Protein AF-A0A840Q1W4-F1 (afdb_monomer)

Nearest PDB structures (foldseek):
  3qqy-assembly1_A  TM=1.986E-01  e=2.307E-01  Ophiostoma novo-ulmi subsp. americana
  6bdb-assembly1_A  TM=1.932E-01  e=2.883E-01  Ophiostoma novo-ulmi subsp. americana
  6uwg-assembly1_A  TM=2.005E-01  e=3.808E-01  synthetic construct
  6bd0-assembly1_A  TM=1.918E-01  e=2.727E-01  Ophiostoma novo-ulmi subsp. americana
  6uwj-assembly1_A  TM=2.105E-01  e=9.278E-01  synthetic construct

Mean predicted aligned error: 6.65 Å

Organism: NCBI:txid664693

pLDDT: mean 89.2, std 12.54, range [28.41, 98.06]

Radius of gyration: 24.31 Å; Cα contacts (8 Å, |Δi|>4): 549; chains: 1; bounding box: 61×67×62 Å

Structure (mmCIF, N/CA/C/O backbone):
data_AF-A0A840Q1W4-F1
#
_entry.id   AF-A0A840Q1W4-F1
#
loop_
_atom_site.group_PDB
_atom_site.id
_atom_site.type_symbol
_atom_site.label_atom_id
_atom_site.label_alt_id
_atom_site.label_comp_id
_atom_site.label_asym_id
_atom_site.label_entity_id
_atom_site.label_seq_id
_atom_site.pdbx_PDB_ins_code
_atom_site.Cartn_x
_atom_site.Cartn_y
_atom_site.Cartn_z
_atom_site.occupancy
_atom_site.B_iso_or_equiv
_atom_site.auth_seq_id
_atom_site.auth_comp_id
_atom_site.auth_asym_id
_atom_site.auth_atom_id
_atom_site.pdbx_PDB_model_num
ATOM 1 N N . MET A 1 1 ? -28.639 45.174 14.773 1.00 37.91 1 MET A N 1
ATOM 2 C CA . MET A 1 1 ? -27.799 44.026 14.397 1.00 37.91 1 MET A CA 1
ATOM 3 C C . MET A 1 1 ? -28.076 42.969 15.437 1.00 37.91 1 MET A C 1
ATOM 5 O O . MET A 1 1 ? -27.711 43.166 16.585 1.00 37.91 1 MET A O 1
ATOM 9 N N . VAL A 1 2 ? -28.877 41.972 15.077 1.00 33.75 2 VAL A N 1
ATOM 10 C CA . VAL A 1 2 ? -29.094 40.800 15.923 1.00 33.75 2 VAL A CA 1
ATOM 11 C C . VAL A 1 2 ? -27.940 39.873 15.574 1.00 33.75 2 VAL A C 1
ATOM 13 O O . VAL A 1 2 ? -27.848 39.439 14.430 1.00 33.75 2 VAL A O 1
ATOM 16 N N . GLN A 1 3 ? -27.005 39.695 16.505 1.00 38.75 3 GLN A N 1
ATOM 17 C CA . GLN A 1 3 ? -26.082 38.570 16.451 1.00 38.75 3 GLN A CA 1
ATOM 18 C C . GLN A 1 3 ? -26.927 37.340 16.759 1.00 38.75 3 GLN A C 1
ATOM 20 O O . GLN A 1 3 ? -27.382 37.161 17.886 1.00 38.75 3 GLN A O 1
ATOM 25 N N . THR A 1 4 ? -27.223 36.564 15.726 1.00 33.91 4 THR A N 1
ATOM 26 C CA . THR A 1 4 ? -27.721 35.205 15.887 1.00 33.91 4 THR A CA 1
ATOM 27 C C . THR A 1 4 ? -26.503 34.389 16.302 1.00 33.91 4 THR A C 1
ATOM 29 O O . THR A 1 4 ? -25.703 34.009 15.456 1.00 33.91 4 THR A O 1
ATOM 32 N N . THR A 1 5 ? -26.282 34.224 17.605 1.00 40.78 5 THR A N 1
ATOM 33 C CA . THR A 1 5 ? -25.449 33.128 18.107 1.00 40.78 5 THR A CA 1
ATOM 34 C C . THR A 1 5 ? -26.138 31.852 17.648 1.00 40.78 5 THR A C 1
ATOM 36 O O . THR A 1 5 ? -27.269 31.597 18.074 1.00 40.78 5 THR A O 1
ATOM 39 N N . ALA A 1 6 ? -25.530 31.130 16.705 1.00 44.72 6 ALA A N 1
ATOM 40 C CA . ALA A 1 6 ? -25.924 29.757 16.440 1.00 44.72 6 ALA A CA 1
ATOM 41 C C . ALA A 1 6 ? -25.849 29.030 17.786 1.00 44.72 6 ALA A C 1
ATOM 43 O O . ALA A 1 6 ? -24.861 29.159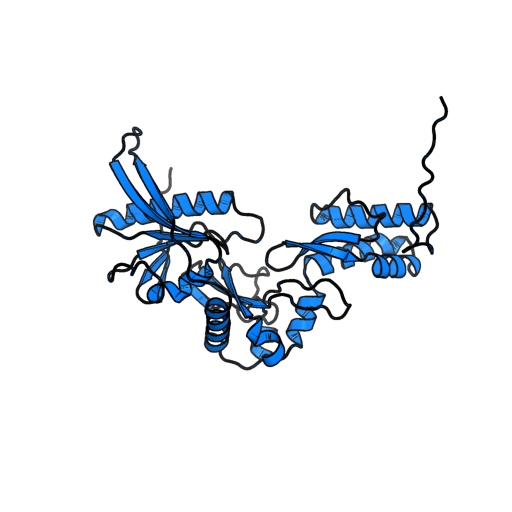 18.505 1.00 44.72 6 ALA A O 1
ATOM 44 N N . VAL A 1 7 ? -26.953 28.416 18.193 1.00 47.22 7 VAL A N 1
ATOM 45 C CA . VAL A 1 7 ? -26.912 27.478 19.307 1.00 47.22 7 VAL A CA 1
ATOM 46 C C . VAL A 1 7 ? -26.240 26.256 18.703 1.00 47.22 7 VAL A C 1
ATOM 48 O O . VAL A 1 7 ? -26.831 25.670 17.801 1.00 47.22 7 VAL A O 1
ATOM 51 N N . GLU A 1 8 ? -25.009 25.949 19.111 1.00 61.44 8 GLU A N 1
ATOM 52 C CA . GLU A 1 8 ? -24.433 24.623 18.878 1.00 61.44 8 GLU A CA 1
ATOM 53 C C . GLU A 1 8 ? -25.403 23.620 19.497 1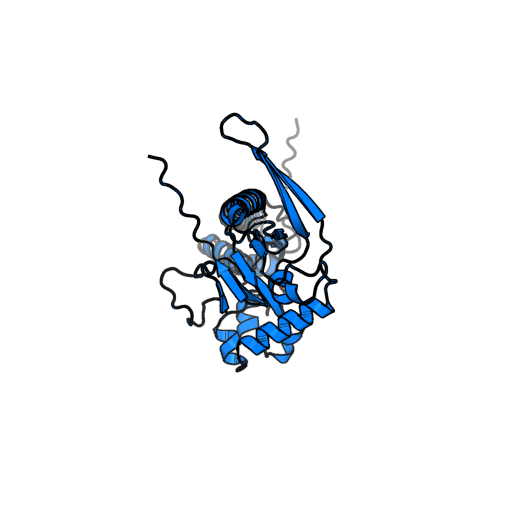.00 61.44 8 GLU A C 1
ATOM 55 O O . GLU A 1 8 ? -25.623 23.594 20.711 1.00 61.44 8 GLU A O 1
ATOM 60 N N . GLU A 1 9 ? -26.118 22.908 18.637 1.00 83.12 9 GLU A N 1
ATOM 61 C CA . GLU A 1 9 ? -27.068 21.887 19.040 1.00 83.12 9 GLU A CA 1
ATOM 62 C C . GLU A 1 9 ? -26.293 20.579 19.134 1.00 83.12 9 GLU A C 1
ATOM 64 O O . GLU A 1 9 ? -25.662 20.176 18.163 1.00 83.12 9 GLU A O 1
ATOM 69 N N . VAL A 1 10 ? -26.325 19.929 20.302 1.00 90.00 10 VAL A N 1
ATOM 70 C CA . VAL A 1 10 ? -25.692 18.616 20.480 1.00 90.00 10 VAL A CA 1
ATOM 71 C C . VAL A 1 10 ? -26.384 17.617 19.545 1.00 90.00 10 VAL A C 1
ATOM 73 O O . VAL A 1 10 ? -27.603 17.427 19.670 1.00 90.00 10 VAL A O 1
ATOM 76 N N . PRO A 1 11 ? -25.651 16.972 18.620 1.00 92.88 11 PRO A N 1
ATOM 77 C CA . PRO A 1 11 ? -26.223 15.985 17.718 1.00 92.88 11 PRO A CA 1
ATOM 78 C C . PRO A 1 11 ? -26.896 14.816 18.446 1.00 92.88 11 PRO A C 1
ATOM 80 O O . PRO A 1 11 ? -26.528 14.420 19.552 1.00 92.88 11 PRO A O 1
ATOM 83 N N . ALA A 1 12 ? -27.884 14.198 17.795 1.00 93.19 12 ALA A N 1
ATOM 84 C CA . ALA A 1 12 ? -28.669 13.125 18.408 1.00 93.19 12 ALA A CA 1
ATOM 85 C C . ALA A 1 12 ? -27.842 11.871 18.754 1.00 93.19 12 ALA A C 1
ATOM 87 O O . ALA A 1 12 ? -28.186 11.172 19.708 1.00 93.19 12 ALA A O 1
ATOM 88 N N . TRP A 1 13 ? -26.775 11.592 17.998 1.00 94.44 13 TRP A N 1
ATOM 89 C CA . TRP A 1 13 ? -25.908 10.426 18.201 1.00 94.44 13 TRP A CA 1
ATOM 90 C C . TRP A 1 13 ? -25.070 10.536 19.489 1.00 94.44 13 TRP A C 1
ATOM 92 O O . TRP A 1 13 ? -24.769 9.521 20.110 1.00 94.44 13 TRP A O 1
ATOM 102 N N . CYS A 1 14 ? -24.794 11.758 19.957 1.00 94.00 14 CYS A N 1
ATOM 103 C CA . CYS A 1 14 ? -24.071 12.042 21.199 1.00 94.00 14 CYS A CA 1
ATOM 104 C C . CYS A 1 14 ? -24.915 12.818 22.225 1.00 94.00 14 CYS A C 1
ATOM 106 O O . CYS A 1 14 ? -24.375 13.487 23.104 1.00 94.00 14 CYS A O 1
ATOM 108 N N . GLY A 1 15 ? -26.249 12.697 22.177 1.00 92.75 15 GLY A N 1
ATOM 109 C CA . GLY A 1 15 ? -27.190 13.466 23.014 1.00 92.75 15 GLY A CA 1
ATOM 110 C C . GLY A 1 15 ? -27.111 13.231 24.534 1.00 92.75 15 GLY A C 1
ATOM 111 O O . GLY A 1 15 ? -27.981 13.689 25.276 1.00 92.75 15 GLY A O 1
ATOM 112 N N . PHE A 1 16 ? -26.115 12.479 25.002 1.00 94.69 16 PHE A N 1
ATOM 113 C CA . PHE A 1 16 ? -25.732 12.353 26.407 1.00 94.69 16 PHE A CA 1
ATOM 114 C C . PHE A 1 16 ? -24.767 13.455 26.870 1.00 94.69 16 PHE A C 1
ATOM 116 O O . PHE A 1 16 ? -24.650 13.656 28.078 1.00 94.69 16 PHE A O 1
ATOM 123 N N . PHE A 1 17 ? -24.112 14.165 25.949 1.00 96.00 17 PHE A N 1
ATOM 124 C CA . PHE A 1 17 ? -23.351 15.369 26.260 1.00 96.00 17 PHE A CA 1
ATOM 125 C C . PHE A 1 17 ? -24.269 16.584 26.429 1.00 96.00 17 PHE A C 1
ATOM 127 O O . PHE A 1 17 ? -25.338 16.680 25.818 1.00 96.00 17 PHE A O 1
ATOM 134 N N . ASP A 1 18 ? -23.844 17.534 27.257 1.00 94.56 18 ASP A N 1
ATOM 135 C CA . ASP A 1 18 ? -24.283 18.921 27.121 1.00 94.56 18 ASP A CA 1
ATOM 136 C C . ASP A 1 18 ? -23.451 19.670 26.059 1.00 94.56 18 ASP A C 1
ATOM 138 O O . ASP A 1 18 ? -22.538 19.111 25.455 1.00 94.56 18 ASP A O 1
ATOM 142 N N . VAL A 1 19 ? -23.808 20.928 25.779 1.00 94.31 19 VAL A N 1
ATOM 143 C CA . VAL A 1 19 ? -23.156 21.730 24.726 1.00 94.31 19 VAL A CA 1
ATOM 144 C C . VAL A 1 19 ? -21.670 21.943 25.017 1.00 94.31 19 VAL A C 1
ATOM 146 O O . VAL A 1 19 ? -20.861 21.849 24.100 1.00 94.31 19 VAL A O 1
ATOM 149 N N . ASP A 1 20 ? -21.309 22.186 26.280 1.00 94.12 20 ASP A N 1
ATOM 150 C CA . ASP A 1 20 ? -19.917 22.441 26.658 1.00 94.12 20 ASP A CA 1
ATOM 151 C C . ASP A 1 20 ? -19.097 21.147 26.525 1.00 94.12 20 ASP A C 1
ATOM 153 O O . ASP A 1 20 ? -18.000 21.157 25.975 1.00 94.12 20 ASP A O 1
ATOM 157 N N . GLN A 1 21 ? -19.657 20.015 26.962 1.00 95.62 21 GLN A N 1
ATOM 158 C CA . GLN A 1 21 ? -19.044 18.696 26.814 1.00 95.62 21 GLN A CA 1
ATOM 159 C C . GLN A 1 21 ? -18.872 18.288 25.352 1.00 95.62 21 GLN A C 1
ATOM 161 O O . GLN A 1 21 ? -17.830 17.752 24.995 1.00 95.62 21 GLN A O 1
ATOM 166 N N . PHE A 1 22 ? -19.876 18.527 24.507 1.00 95.69 22 PHE A N 1
ATOM 167 C CA . PHE A 1 22 ? -19.765 18.234 23.082 1.00 95.69 22 PHE A CA 1
ATOM 168 C C . PHE A 1 22 ? -18.688 19.103 22.424 1.00 95.69 22 PHE A C 1
ATOM 170 O O . PHE A 1 22 ? -17.870 18.572 21.683 1.00 95.69 22 PHE A O 1
ATOM 177 N N . GLY A 1 23 ? -18.627 20.397 22.760 1.00 94.56 23 GLY A N 1
ATOM 178 C CA . GLY A 1 23 ? -17.570 21.293 22.287 1.00 94.56 23 GLY A CA 1
ATOM 179 C C . GLY A 1 23 ? -16.174 20.795 22.664 1.00 94.56 23 GLY A C 1
ATOM 180 O O . GLY A 1 23 ? -15.330 20.646 21.789 1.00 94.56 23 GLY A O 1
ATOM 181 N N . THR A 1 24 ? -15.953 20.441 23.936 1.00 95.88 24 THR A N 1
ATOM 182 C CA . THR A 1 24 ? -14.671 19.862 24.374 1.00 95.88 24 THR A CA 1
ATOM 183 C C . THR A 1 24 ? -14.370 18.544 23.666 1.00 95.88 24 THR A C 1
ATOM 185 O O . THR A 1 24 ? -13.254 18.341 23.218 1.00 95.88 24 THR A O 1
ATOM 188 N N . PHE A 1 25 ? -15.350 17.651 23.511 1.00 97.12 25 PHE A N 1
ATOM 189 C CA . PHE A 1 25 ? -15.145 16.398 22.782 1.00 97.12 25 PHE A CA 1
ATOM 190 C C . PHE A 1 25 ? -14.704 16.644 21.331 1.00 97.12 25 PHE A C 1
ATOM 192 O O . PHE A 1 25 ? -13.778 15.991 20.860 1.00 97.12 25 PHE A O 1
ATOM 199 N N . CYS A 1 26 ? -15.343 17.592 20.643 1.00 96.56 26 CYS A N 1
ATOM 200 C CA . CYS A 1 26 ? -14.985 17.967 19.280 1.00 96.56 26 CYS A CA 1
ATOM 201 C C . CYS A 1 26 ? -13.568 18.542 19.187 1.00 96.56 26 CYS A C 1
ATOM 203 O O . CYS A 1 26 ? -12.847 18.169 18.270 1.00 96.56 26 CYS A O 1
ATOM 205 N N . GLU A 1 27 ? -13.167 19.402 20.129 1.00 96.25 27 GLU A N 1
ATOM 206 C CA . GLU A 1 27 ? -11.801 19.943 20.197 1.00 96.25 27 GLU A CA 1
ATOM 207 C C . GLU A 1 27 ? -10.765 18.814 20.335 1.00 96.25 27 GLU A C 1
ATOM 209 O O . GLU A 1 27 ? -9.830 18.750 19.545 1.00 96.25 27 GLU A O 1
ATOM 214 N N . GLU A 1 28 ? -10.973 17.865 21.255 1.00 97.88 28 GLU A N 1
ATOM 215 C CA . GLU A 1 28 ? -10.039 16.745 21.466 1.00 97.88 28 GLU A CA 1
ATOM 216 C C . GLU A 1 28 ? -9.967 15.786 20.261 1.00 97.88 28 GLU A C 1
ATOM 218 O O . GLU A 1 28 ? -8.908 15.234 19.959 1.00 97.88 28 GLU A O 1
ATOM 223 N N . VAL A 1 29 ? -11.090 15.555 19.568 1.00 97.50 29 VAL A N 1
ATOM 224 C CA . VAL A 1 29 ? -11.106 14.746 18.336 1.00 97.50 29 VAL A CA 1
ATOM 225 C C . VAL A 1 29 ? -10.379 15.470 17.205 1.00 97.50 29 VAL A C 1
ATOM 227 O O . VAL A 1 29 ? -9.572 14.846 16.523 1.00 97.50 29 VAL A O 1
ATOM 230 N N . ASP A 1 30 ? -10.634 16.764 17.011 1.00 97.06 30 ASP A N 1
ATOM 231 C CA . ASP A 1 30 ? -10.000 17.554 15.950 1.00 97.06 30 ASP A CA 1
ATOM 232 C C . ASP A 1 30 ? -8.485 17.683 16.163 1.00 97.06 30 ASP A C 1
ATOM 234 O O . ASP A 1 30 ? -7.710 17.483 15.226 1.00 97.06 30 ASP A O 1
ATOM 238 N N . ASP A 1 31 ? -8.051 17.914 17.406 1.00 96.50 31 ASP A N 1
ATOM 239 C CA . ASP A 1 31 ? -6.634 17.957 17.779 1.00 96.50 31 ASP A CA 1
ATOM 240 C C . ASP A 1 31 ? -5.942 16.602 17.531 1.00 96.50 31 ASP A C 1
ATOM 242 O O . ASP A 1 31 ? -4.824 16.551 17.002 1.00 96.50 31 ASP A O 1
ATOM 246 N N . ALA A 1 32 ? -6.615 15.489 17.851 1.00 96.94 32 ALA A N 1
ATOM 247 C CA . ALA A 1 32 ? -6.120 14.150 17.546 1.00 96.94 32 ALA A CA 1
ATOM 248 C C . ALA A 1 32 ? -6.025 13.904 16.030 1.00 96.94 32 ALA A C 1
ATOM 250 O O . ALA A 1 32 ? -4.984 13.448 15.557 1.00 96.94 32 ALA A O 1
ATOM 251 N N . CYS A 1 33 ? -7.053 14.260 15.253 1.00 96.38 33 CYS A N 1
ATOM 252 C CA . CYS A 1 33 ? -7.027 14.192 13.788 1.00 96.38 33 CYS A CA 1
ATOM 253 C C . CYS A 1 33 ? -5.900 15.051 13.188 1.00 96.38 33 CYS A C 1
ATOM 255 O O . CYS A 1 33 ? -5.239 14.631 12.236 1.00 96.38 33 CYS A O 1
ATOM 257 N N . GLY A 1 34 ? -5.616 16.220 13.768 1.00 94.75 34 GLY A N 1
ATOM 258 C CA . GLY A 1 34 ? -4.541 17.113 13.329 1.00 94.75 34 GLY A CA 1
ATOM 259 C C . GLY A 1 34 ? -3.143 16.493 13.406 1.00 94.75 34 GLY A C 1
ATOM 260 O O . GLY A 1 34 ? -2.266 16.835 12.612 1.00 94.75 34 GLY A O 1
ATOM 261 N N . CYS A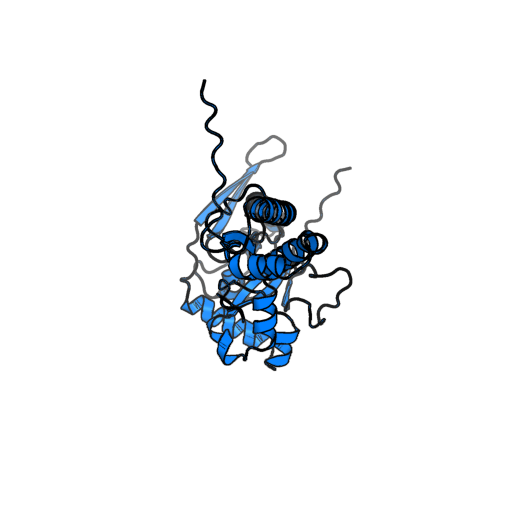 1 35 ? -2.926 15.514 14.291 1.00 93.31 35 CYS A N 1
ATOM 262 C CA . CYS A 1 35 ? -1.673 14.752 14.340 1.00 93.31 35 CYS A CA 1
ATOM 263 C C . CYS A 1 35 ? -1.451 13.883 13.087 1.00 93.31 35 CYS A C 1
ATOM 265 O O . CYS A 1 35 ? -0.310 13.541 12.777 1.00 93.31 35 CYS A O 1
ATOM 267 N N . PHE A 1 36 ? -2.522 13.594 12.345 1.00 91.50 36 PHE A N 1
ATOM 268 C CA . PHE A 1 36 ? -2.532 12.821 11.104 1.00 91.50 36 PHE A CA 1
ATOM 269 C C . PHE A 1 36 ? -2.874 13.693 9.879 1.00 91.50 36 PHE A C 1
ATOM 271 O O . PHE A 1 36 ? -3.161 13.167 8.807 1.00 91.50 36 PHE A O 1
ATOM 278 N N . GLY A 1 37 ? -2.830 15.028 10.018 1.00 91.50 37 GLY A N 1
ATOM 279 C CA . GLY A 1 37 ? -3.109 15.984 8.935 1.00 91.50 37 GLY A CA 1
ATOM 280 C C . GLY A 1 37 ? -4.580 16.049 8.516 1.00 91.50 37 GLY A C 1
ATOM 281 O O . GLY A 1 37 ? -4.885 16.412 7.379 1.00 91.50 37 GLY A O 1
ATOM 282 N N . ALA A 1 38 ? -5.475 15.639 9.414 1.00 93.81 38 ALA A N 1
ATOM 283 C CA . ALA A 1 38 ? -6.906 15.514 9.194 1.00 93.81 38 ALA A CA 1
ATOM 284 C C . ALA A 1 38 ? -7.716 16.551 10.001 1.00 93.81 38 ALA A C 1
ATOM 286 O O . ALA A 1 38 ? -8.884 16.308 10.288 1.00 93.81 38 ALA A O 1
ATOM 287 N N . GLU A 1 39 ? -7.120 17.686 10.383 1.00 92.62 39 GLU A N 1
ATOM 288 C CA . GLU A 1 39 ? -7.790 18.751 11.143 1.00 92.62 39 GLU A CA 1
ATOM 289 C C . GLU A 1 39 ? -8.931 19.453 10.375 1.00 92.62 39 GLU A C 1
ATOM 291 O O . GLU A 1 39 ? -8.939 19.551 9.145 1.00 92.62 39 GLU A O 1
ATOM 296 N N . GLY A 1 40 ? -9.877 20.031 11.116 1.00 91.56 40 GLY A N 1
ATOM 297 C CA . GLY A 1 40 ? -10.998 20.817 10.604 1.00 91.56 40 GLY A CA 1
ATOM 298 C C . GLY A 1 40 ? -12.199 19.994 10.129 1.00 91.56 40 GLY A C 1
ATOM 299 O O . GLY A 1 40 ? -12.920 20.450 9.235 1.00 91.56 40 GLY A O 1
ATOM 300 N N . GLN A 1 41 ? -12.414 18.801 10.687 1.00 92.00 41 GLN A N 1
ATOM 301 C CA . GLN A 1 41 ? -13.484 17.897 10.246 1.00 92.00 41 GLN A CA 1
ATOM 302 C C . GLN A 1 41 ? -14.885 18.337 10.688 1.00 92.00 41 GLN A C 1
ATOM 304 O O . GLN A 1 41 ? -15.064 19.007 11.705 1.00 92.00 41 GLN A O 1
ATOM 309 N N . ASP A 1 42 ? -15.907 17.908 9.940 1.00 91.06 42 ASP A N 1
ATOM 310 C CA . ASP A 1 42 ? -17.311 18.097 10.318 1.00 91.06 42 ASP A CA 1
ATOM 311 C C . ASP A 1 42 ? -17.822 16.935 11.186 1.00 91.06 42 ASP A C 1
ATOM 313 O O . ASP A 1 42 ? -18.309 15.911 10.696 1.00 91.06 42 ASP A O 1
ATOM 317 N N . LEU A 1 43 ? -17.748 17.134 12.502 1.00 92.94 43 LEU A N 1
ATOM 318 C CA . LEU A 1 43 ? -18.125 16.134 13.501 1.00 92.94 43 LEU A CA 1
ATOM 319 C C . LEU A 1 43 ? -19.640 16.094 13.788 1.00 92.94 43 LEU A C 1
ATOM 321 O O . LEU A 1 43 ? -20.094 15.242 14.559 1.00 92.94 43 LEU A O 1
ATOM 325 N N . GLU A 1 44 ? -20.463 16.965 13.179 1.00 90.31 44 GLU A N 1
ATOM 326 C CA . GLU A 1 44 ? -21.921 16.963 13.404 1.00 90.31 44 GLU A CA 1
ATOM 327 C C . GLU A 1 44 ? -22.564 15.641 12.954 1.00 90.31 44 GLU A C 1
ATOM 329 O O . GLU A 1 44 ? -23.530 15.160 13.562 1.00 90.31 44 GLU A O 1
ATOM 334 N N . SER A 1 45 ? -21.994 15.026 11.915 1.00 90.81 45 SER A N 1
ATOM 335 C CA . SER A 1 45 ? -22.432 13.754 11.334 1.00 90.81 45 SER A CA 1
ATOM 336 C C . SER A 1 45 ? -22.202 12.543 12.249 1.00 90.81 45 SER A C 1
ATOM 338 O O . SER A 1 45 ? -22.910 11.543 12.116 1.00 90.81 45 SER A O 1
ATOM 340 N N . GLY A 1 46 ? -21.266 12.647 13.200 1.00 93.94 46 GLY A N 1
ATOM 341 C CA . GLY A 1 46 ? -20.837 11.542 14.060 1.00 93.94 46 GLY A CA 1
ATOM 342 C C . GLY A 1 46 ? -19.789 10.626 13.439 1.00 93.94 46 GLY A C 1
ATOM 343 O O . GLY A 1 46 ? -19.613 9.506 13.924 1.00 93.94 46 GLY A O 1
ATOM 344 N N . PHE A 1 47 ? -19.100 11.096 12.401 1.00 94.62 47 PHE A N 1
ATOM 345 C CA . PHE A 1 47 ? -18.038 10.369 11.721 1.00 94.62 47 PHE A CA 1
ATOM 346 C C . PHE A 1 47 ? -16.785 11.230 11.541 1.00 94.62 47 PHE A C 1
ATOM 348 O O . PHE A 1 47 ? -16.865 12.458 11.578 1.00 94.62 47 PHE A O 1
ATOM 355 N N . VAL A 1 48 ? -15.647 10.567 11.344 1.00 95.31 48 VAL A N 1
ATOM 356 C CA . VAL A 1 48 ? -14.385 11.171 10.892 1.00 95.31 48 VAL A CA 1
ATOM 357 C C . VAL A 1 48 ? -13.862 10.442 9.665 1.00 95.31 48 VAL A C 1
ATOM 359 O O . VAL A 1 48 ? -14.026 9.229 9.545 1.00 95.31 48 VAL A O 1
ATOM 362 N N . GLU A 1 49 ? -13.216 11.182 8.774 1.00 94.88 49 GLU A N 1
ATOM 363 C CA . GLU A 1 49 ? -12.518 10.675 7.597 1.00 94.88 49 GLU A CA 1
ATOM 364 C C . GLU A 1 49 ? -11.012 10.622 7.884 1.00 94.88 49 GLU A C 1
ATOM 366 O O . GLU A 1 49 ? -10.379 11.656 8.083 1.00 94.88 49 GLU A O 1
ATOM 371 N N . LEU A 1 50 ? -10.411 9.434 7.921 1.00 94.25 50 LEU A N 1
ATOM 372 C CA . LEU A 1 50 ? -8.987 9.268 8.234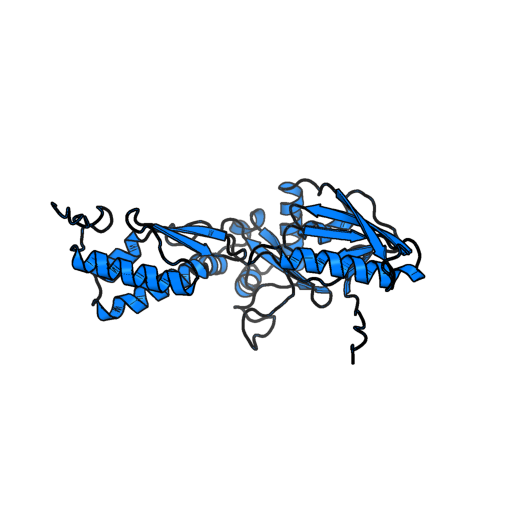 1.00 94.25 50 LEU A CA 1
ATOM 373 C C . LEU A 1 50 ? -8.289 8.424 7.173 1.00 94.25 50 LEU A C 1
ATOM 375 O O . LEU A 1 50 ? -8.853 7.445 6.685 1.00 94.25 50 LEU A O 1
ATOM 379 N N . ALA A 1 51 ? -7.043 8.784 6.867 1.00 92.62 51 ALA A N 1
ATOM 380 C CA . ALA A 1 51 ? -6.137 7.924 6.118 1.00 92.62 51 ALA A CA 1
ATOM 381 C C . ALA A 1 51 ? -5.764 6.707 6.978 1.00 92.62 51 ALA A C 1
ATOM 383 O O . ALA A 1 51 ? -5.275 6.867 8.104 1.00 92.62 51 ALA A O 1
ATOM 384 N N . ALA A 1 52 ? -6.007 5.503 6.461 1.00 91.31 52 ALA A N 1
ATOM 385 C CA . ALA A 1 52 ? -5.755 4.264 7.187 1.00 91.31 52 ALA A CA 1
ATOM 386 C C . ALA A 1 52 ? -5.298 3.113 6.279 1.00 91.31 52 ALA A C 1
ATOM 388 O O . ALA A 1 52 ? -5.511 3.110 5.066 1.00 91.31 52 ALA A O 1
ATOM 389 N N . GLY A 1 53 ? -4.686 2.102 6.897 1.00 86.75 53 GLY A N 1
ATOM 390 C CA . GLY A 1 53 ? -4.260 0.880 6.214 1.00 86.75 53 GLY A CA 1
ATOM 391 C C . GLY A 1 53 ? -2.977 1.029 5.397 1.00 86.75 53 GLY A C 1
ATOM 392 O O . GLY A 1 53 ? -2.275 2.036 5.462 1.00 86.75 53 GLY A O 1
ATOM 393 N N . VAL A 1 54 ? -2.653 -0.014 4.626 1.00 86.19 54 VAL A N 1
ATOM 394 C CA . VAL A 1 54 ? -1.357 -0.123 3.922 1.00 86.19 54 VAL A CA 1
ATOM 395 C C . VAL A 1 54 ? -1.149 0.967 2.867 1.00 86.19 54 VAL A C 1
ATOM 397 O O . VAL A 1 54 ? -0.027 1.417 2.660 1.00 86.19 54 VAL A O 1
ATOM 400 N N . TYR A 1 55 ? -2.232 1.417 2.236 1.00 84.31 55 TYR A N 1
ATOM 401 C CA . TYR A 1 55 ? -2.201 2.419 1.173 1.00 84.31 55 TYR A CA 1
ATOM 402 C C . TYR A 1 55 ? -2.553 3.832 1.655 1.00 84.31 55 TYR A C 1
ATOM 404 O O . TYR A 1 55 ? -2.544 4.758 0.856 1.00 84.31 55 TYR A O 1
ATOM 412 N N . SER A 1 56 ? -2.832 4.017 2.954 1.00 86.12 56 SER A N 1
ATOM 413 C CA . SER A 1 56 ? -3.285 5.303 3.514 1.00 86.12 56 SER A CA 1
ATOM 414 C C . SER A 1 56 ? -4.545 5.866 2.829 1.00 86.12 56 SER A C 1
ATOM 416 O O . SER A 1 56 ? -4.703 7.082 2.711 1.00 86.12 56 SER A O 1
ATOM 418 N N . ASP A 1 57 ? -5.455 4.989 2.393 1.00 89.19 57 ASP A N 1
ATOM 419 C CA . ASP A 1 57 ? -6.725 5.385 1.780 1.00 89.19 57 ASP A CA 1
ATOM 420 C C . ASP A 1 57 ? -7.643 6.058 2.814 1.00 89.19 57 ASP A C 1
ATOM 422 O O . ASP A 1 57 ? -7.572 5.777 4.012 1.00 89.19 57 ASP A O 1
ATOM 426 N N . ILE A 1 58 ? -8.529 6.949 2.359 1.00 91.88 58 ILE A N 1
ATOM 427 C CA . ILE A 1 58 ? -9.475 7.643 3.242 1.00 91.88 58 ILE A CA 1
ATOM 428 C C . ILE A 1 58 ? -10.663 6.735 3.579 1.00 91.88 58 ILE A C 1
ATOM 430 O O . ILE A 1 58 ? -11.404 6.301 2.692 1.00 91.88 58 ILE A O 1
ATOM 434 N N . HIS A 1 59 ? -10.881 6.515 4.874 1.00 92.81 59 HIS A N 1
ATOM 435 C CA . HIS A 1 59 ? -11.981 5.731 5.428 1.00 92.81 59 HIS A CA 1
ATOM 436 C C . HIS A 1 59 ? -12.823 6.551 6.407 1.00 92.81 59 HIS A C 1
ATOM 438 O O . HIS A 1 59 ? -12.311 7.415 7.113 1.00 92.81 59 HIS A O 1
ATOM 444 N N . GLU A 1 60 ? -14.118 6.241 6.473 1.00 93.19 60 GLU A N 1
ATOM 445 C CA . GLU A 1 60 ? -15.048 6.831 7.438 1.00 93.19 60 GLU A CA 1
ATOM 446 C C . GLU A 1 60 ? -15.120 5.957 8.704 1.00 93.19 60 GLU A C 1
ATOM 448 O O . GLU A 1 60 ? -15.294 4.735 8.616 1.00 93.19 60 GLU A O 1
ATOM 453 N N . PHE A 1 61 ? -15.004 6.579 9.880 1.00 93.81 61 PHE A N 1
ATOM 454 C CA . PHE A 1 61 ? -15.066 5.920 11.188 1.00 93.81 61 PHE A CA 1
ATOM 455 C C . PHE A 1 61 ? -16.112 6.572 12.085 1.00 93.81 61 PHE A C 1
ATOM 457 O O . PHE A 1 61 ? -16.225 7.796 12.140 1.00 93.81 61 PHE A O 1
ATOM 464 N N . SER A 1 62 ? -16.881 5.760 12.814 1.00 93.81 62 SER A N 1
ATOM 465 C CA . SER A 1 62 ? -17.938 6.265 13.693 1.00 93.81 62 SER A CA 1
ATOM 466 C C . SER A 1 62 ? -17.394 6.731 15.042 1.00 93.81 62 SER A C 1
ATOM 468 O O . SER A 1 62 ? -16.733 5.990 15.768 1.00 93.81 62 SER A O 1
ATOM 470 N N . LEU A 1 63 ? -17.780 7.939 15.448 1.00 95.25 63 LEU A N 1
ATOM 471 C CA . LEU A 1 63 ? -17.412 8.521 16.738 1.00 95.25 63 LEU A CA 1
ATOM 472 C C . LEU A 1 63 ? -18.280 8.033 17.902 1.00 95.25 63 LEU A C 1
ATOM 474 O O . LEU A 1 63 ? -17.962 8.329 19.052 1.00 95.25 63 LEU A O 1
ATOM 478 N N . GLU A 1 64 ? -19.372 7.303 17.657 1.00 94.25 64 GLU A N 1
ATOM 479 C CA . GLU A 1 64 ? -20.378 7.005 18.687 1.00 94.25 64 GLU A CA 1
ATOM 480 C C . GLU A 1 64 ? -19.777 6.268 19.897 1.00 94.25 64 GLU A C 1
ATOM 482 O O . GLU A 1 64 ? -20.012 6.640 21.053 1.00 94.25 64 GLU A O 1
ATOM 487 N N . GLN A 1 65 ? -18.951 5.249 19.647 1.00 93.00 65 GLN A N 1
ATOM 488 C CA . GLN A 1 65 ? -18.321 4.474 20.717 1.00 93.00 65 GLN A CA 1
ATOM 489 C C . GLN A 1 65 ? -17.243 5.273 21.460 1.00 93.00 65 GLN A C 1
ATOM 491 O O . GLN A 1 65 ? -17.113 5.154 22.682 1.00 93.00 65 GLN A O 1
ATOM 496 N N . LEU A 1 66 ? -16.479 6.104 20.745 1.00 95.69 66 LEU A N 1
ATOM 497 C CA . LEU A 1 66 ? -15.486 6.995 21.342 1.00 95.69 66 LEU A CA 1
ATOM 498 C C . LEU A 1 66 ? -16.162 8.046 22.231 1.00 95.69 66 LEU A C 1
ATOM 500 O O . LEU A 1 66 ? -15.826 8.147 23.408 1.00 95.69 66 LEU A O 1
ATOM 504 N N . ALA A 1 67 ? -17.188 8.728 21.723 1.00 96.88 67 ALA A N 1
ATOM 505 C CA . ALA A 1 67 ? -17.976 9.696 22.480 1.00 96.88 67 ALA A CA 1
ATOM 506 C C . ALA A 1 67 ? -18.577 9.076 23.744 1.00 96.88 67 ALA A C 1
ATOM 508 O O . ALA A 1 67 ? -18.519 9.667 24.824 1.00 96.88 67 ALA A O 1
ATOM 509 N N . LYS A 1 68 ? -19.099 7.848 23.648 1.00 96.00 68 LYS A N 1
ATOM 510 C CA . LYS A 1 68 ? -19.610 7.130 24.814 1.00 96.00 68 LYS A CA 1
ATOM 511 C C . LYS A 1 68 ? -18.513 6.857 25.845 1.00 96.00 68 LYS A C 1
ATOM 513 O O . LYS A 1 68 ? -18.736 7.129 27.024 1.00 96.00 68 LYS A O 1
ATOM 518 N N . ARG A 1 69 ? -17.338 6.371 25.425 1.00 96.12 69 ARG A N 1
ATOM 519 C CA . ARG A 1 69 ? -16.194 6.150 26.330 1.00 96.12 69 ARG A CA 1
ATOM 520 C C . ARG A 1 69 ? -15.753 7.445 27.010 1.00 96.12 69 ARG A C 1
ATOM 522 O O . ARG A 1 69 ? -15.590 7.440 28.226 1.00 96.12 69 ARG A O 1
ATOM 529 N N . CYS A 1 70 ? -15.659 8.551 26.273 1.00 97.31 70 CYS A N 1
ATOM 530 C CA . CYS A 1 70 ? -15.358 9.863 26.848 1.00 97.31 70 CYS A CA 1
ATOM 531 C C . CYS A 1 70 ? -16.436 10.288 27.859 1.00 97.31 70 CYS A C 1
ATOM 533 O O . CYS A 1 70 ? -16.113 10.686 28.972 1.00 97.31 70 CYS A O 1
ATOM 535 N N . SER A 1 71 ? -17.726 10.098 27.560 1.00 96.75 71 SER A N 1
ATOM 536 C CA . SER A 1 71 ? -18.811 10.435 28.500 1.00 96.75 71 SER A CA 1
ATOM 537 C C . SER A 1 71 ? -18.776 9.650 29.821 1.00 96.75 71 SER A C 1
ATOM 539 O O . SER A 1 71 ? -19.283 10.119 30.843 1.00 96.75 71 SER A O 1
ATOM 541 N N . GLU A 1 72 ? -18.185 8.453 29.806 1.00 96.88 72 GLU A N 1
ATOM 542 C CA . GLU A 1 72 ? -18.023 7.581 30.972 1.00 96.88 72 GLU A CA 1
ATOM 543 C C . GLU A 1 72 ? -16.711 7.857 31.739 1.00 96.88 72 GLU A C 1
ATOM 545 O O . GLU A 1 72 ? -16.552 7.376 32.867 1.00 96.88 72 GLU A O 1
ATOM 550 N N . ALA A 1 73 ? -15.801 8.652 31.165 1.00 96.69 73 ALA A N 1
ATOM 551 C CA . ALA A 1 73 ? -14.491 8.997 31.707 1.00 96.69 73 ALA A CA 1
ATOM 552 C C . ALA A 1 73 ? -14.425 10.451 32.231 1.00 96.69 73 ALA A C 1
ATOM 554 O O . ALA A 1 73 ? -15.191 11.316 31.795 1.00 96.69 73 ALA A O 1
ATOM 555 N N . PRO A 1 74 ? -13.514 10.756 33.174 1.00 95.56 74 PRO A N 1
ATOM 556 C CA . PRO A 1 74 ? -13.186 12.133 33.535 1.00 95.56 74 PRO A CA 1
ATOM 557 C C . PRO A 1 74 ? -12.685 12.943 32.319 1.00 95.56 74 PRO A C 1
ATOM 559 O O . PRO A 1 74 ? -11.935 12.389 31.516 1.00 95.56 74 PRO A O 1
ATOM 562 N N . PRO A 1 75 ? -13.038 14.240 32.185 1.00 93.12 75 PRO A N 1
ATOM 563 C CA . PRO A 1 75 ? -12.594 15.082 31.066 1.00 93.12 75 PRO A CA 1
ATOM 564 C C . PRO A 1 75 ? -11.076 15.142 30.876 1.00 93.12 75 PRO A C 1
ATOM 566 O O . PRO A 1 75 ? -10.602 15.240 29.754 1.00 93.12 75 PRO A O 1
ATOM 569 N N . GLU A 1 76 ? -10.304 15.049 31.960 1.00 96.06 76 GLU A N 1
ATOM 570 C CA . GLU A 1 76 ? -8.839 15.027 31.907 1.00 96.06 76 GLU A CA 1
ATOM 571 C C . GLU A 1 76 ? -8.237 13.823 31.161 1.00 96.06 76 GLU A C 1
ATOM 573 O O . GLU A 1 76 ? -7.060 13.870 30.813 1.00 96.06 76 GLU A O 1
ATOM 578 N N . ASP A 1 77 ? -9.017 12.766 30.913 1.00 97.56 77 ASP A N 1
ATOM 579 C CA . ASP A 1 77 ? -8.570 11.575 30.183 1.00 97.56 77 ASP A CA 1
ATOM 580 C C . ASP A 1 77 ? -8.945 11.623 28.685 1.00 97.56 77 ASP A C 1
ATOM 582 O O . ASP A 1 77 ? -8.531 10.749 27.920 1.00 97.56 77 ASP A O 1
ATOM 586 N N . TRP A 1 78 ? -9.741 12.610 28.249 1.00 97.81 78 TRP A N 1
ATOM 587 C CA . TRP A 1 78 ? -10.336 12.633 26.905 1.00 97.81 78 TRP A CA 1
ATOM 588 C C . TRP A 1 78 ? -9.297 12.782 25.795 1.00 97.81 78 TRP A C 1
ATOM 590 O O . TRP A 1 78 ? -9.371 12.025 24.834 1.00 97.81 78 TRP A O 1
ATOM 600 N N . GLU A 1 79 ? -8.297 13.651 25.970 1.00 97.69 79 GLU A N 1
ATOM 601 C CA . GLU A 1 79 ? -7.164 13.822 25.042 1.00 97.69 79 GLU A CA 1
ATOM 602 C C . GLU A 1 79 ? -6.536 12.464 24.686 1.00 97.69 79 GLU A C 1
ATOM 604 O O . GLU A 1 79 ? -6.428 12.079 23.522 1.00 97.69 79 GLU A O 1
ATOM 609 N N . SER A 1 80 ? -6.200 11.671 25.710 1.00 97.50 80 SER A N 1
ATOM 610 C CA . SER A 1 80 ? -5.578 10.359 25.526 1.00 97.50 80 SER A CA 1
ATOM 611 C C . SER A 1 80 ? -6.524 9.333 24.901 1.00 97.50 80 SER A C 1
ATOM 613 O O . SER A 1 80 ? -6.054 8.457 24.176 1.00 97.50 80 SER A O 1
ATOM 615 N N . LEU A 1 81 ? -7.823 9.389 25.211 1.00 97.75 81 LEU A N 1
ATOM 616 C CA . LEU A 1 81 ? -8.820 8.477 24.644 1.00 97.75 81 LEU A CA 1
ATOM 617 C C . LEU A 1 81 ? -9.065 8.767 23.162 1.00 97.75 81 LEU A C 1
ATOM 619 O O . LEU A 1 81 ? -9.116 7.831 22.365 1.00 97.75 81 LEU A O 1
ATOM 623 N N . CYS A 1 82 ? -9.209 10.045 22.806 1.00 97.62 82 CYS A N 1
ATOM 624 C CA . CYS A 1 82 ? -9.381 10.489 21.429 1.00 97.62 82 CYS A CA 1
ATOM 625 C C . CYS A 1 82 ? -8.136 10.157 20.612 1.00 97.62 82 CYS A C 1
ATOM 627 O O . CYS A 1 82 ? -8.250 9.425 19.633 1.00 97.62 82 CYS A O 1
ATOM 629 N N . PHE A 1 83 ? -6.949 10.576 21.065 1.00 97.62 83 PHE A N 1
ATOM 630 C CA . PHE A 1 83 ? -5.698 10.262 20.377 1.00 97.62 83 PHE A CA 1
ATOM 631 C C . PHE A 1 83 ? -5.514 8.756 20.183 1.00 97.62 83 PHE A C 1
ATOM 633 O O . PHE A 1 83 ? -5.292 8.311 19.063 1.00 97.62 83 PHE A O 1
ATOM 640 N N . GLY A 1 84 ? -5.673 7.963 21.249 1.00 97.00 84 GLY A N 1
ATOM 641 C CA . GLY A 1 84 ? -5.490 6.514 21.171 1.00 97.00 84 GLY A CA 1
ATOM 642 C C . GLY A 1 84 ? -6.448 5.835 20.191 1.00 97.00 84 GLY A C 1
ATOM 643 O O . GLY A 1 84 ? -6.049 4.902 19.506 1.00 97.00 84 GLY A O 1
ATOM 644 N N . GLN A 1 85 ? -7.697 6.302 20.079 1.00 95.88 85 GLN A N 1
ATOM 645 C CA . GLN A 1 85 ? -8.633 5.727 19.112 1.00 95.88 85 GLN A CA 1
ATOM 646 C C . GLN A 1 85 ? -8.341 6.156 17.668 1.00 95.88 85 GLN A C 1
ATOM 648 O O . GLN A 1 85 ? -8.463 5.332 16.766 1.00 95.88 85 GLN A O 1
ATOM 653 N N . ILE A 1 86 ? -7.982 7.423 17.446 1.00 96.12 86 ILE A N 1
ATOM 654 C CA . ILE A 1 86 ? -7.634 7.937 16.113 1.00 96.12 86 ILE A CA 1
ATOM 655 C C . ILE A 1 86 ? -6.361 7.251 15.597 1.00 96.12 86 ILE A C 1
ATOM 657 O O . ILE A 1 86 ? -6.332 6.813 14.448 1.00 96.12 86 ILE A O 1
ATOM 661 N N . ASP A 1 87 ? -5.353 7.084 16.459 1.00 95.50 87 ASP A N 1
ATOM 662 C CA . ASP A 1 87 ? -4.128 6.331 16.165 1.00 95.50 87 ASP A CA 1
ATOM 663 C C . ASP A 1 87 ? -4.444 4.872 15.806 1.00 95.50 87 ASP A C 1
ATOM 665 O O . ASP A 1 87 ? -4.029 4.397 14.750 1.00 95.50 87 ASP A O 1
ATOM 669 N N . ALA A 1 88 ? -5.277 4.193 16.605 1.00 93.25 88 ALA A N 1
ATOM 670 C CA . ALA A 1 88 ? -5.698 2.816 16.336 1.00 93.25 88 ALA A CA 1
ATOM 671 C C . ALA A 1 88 ? -6.435 2.661 14.990 1.00 93.25 88 ALA A C 1
ATOM 673 O O . ALA A 1 88 ? -6.201 1.694 14.259 1.00 93.25 88 ALA A O 1
ATOM 674 N N . TRP A 1 89 ? -7.312 3.611 14.635 1.00 93.88 89 TRP A N 1
ATOM 675 C CA . TRP A 1 89 ? -7.993 3.620 13.335 1.00 93.88 89 TRP A CA 1
ATOM 676 C C . TRP A 1 89 ? -7.024 3.866 12.178 1.00 93.88 89 TRP A C 1
ATOM 678 O O . TRP A 1 89 ? -7.055 3.116 11.204 1.00 93.88 89 TRP A O 1
ATOM 688 N N . SER A 1 90 ? -6.136 4.860 12.289 1.00 91.62 90 SER A N 1
ATOM 689 C CA . SER A 1 90 ? -5.144 5.163 11.248 1.00 91.62 90 SER A CA 1
ATOM 690 C C . SER A 1 90 ? -4.174 3.994 11.031 1.00 91.62 90 SER A C 1
ATOM 692 O O . SER A 1 90 ? -3.900 3.600 9.895 1.00 91.62 90 SER A O 1
ATOM 694 N N . ALA A 1 91 ? -3.737 3.345 12.111 1.00 90.44 91 ALA A N 1
ATOM 695 C CA . ALA A 1 91 ? -2.875 2.168 12.064 1.00 90.44 91 ALA A CA 1
ATOM 696 C C . ALA A 1 91 ? -3.591 0.870 11.634 1.00 90.44 91 ALA A C 1
ATOM 698 O O . ALA A 1 91 ? -2.923 -0.158 11.483 1.00 90.44 91 ALA A O 1
ATOM 699 N N . ALA A 1 92 ? -4.919 0.892 11.442 1.00 92.00 92 ALA A N 1
ATOM 700 C CA . ALA A 1 92 ? -5.746 -0.288 11.173 1.00 92.00 92 ALA A CA 1
ATOM 701 C C . ALA A 1 92 ? -5.484 -1.433 12.181 1.00 92.00 92 ALA A C 1
ATOM 703 O O . ALA A 1 92 ? -5.293 -2.600 11.810 1.00 92.00 92 ALA A O 1
ATOM 704 N N . GLU A 1 93 ? -5.422 -1.087 13.472 1.00 92.31 93 GLU A N 1
ATOM 705 C CA . GLU A 1 93 ? -5.062 -2.012 14.556 1.00 92.31 93 GLU A CA 1
ATOM 706 C C . GLU A 1 93 ? -6.055 -3.178 14.640 1.00 92.31 93 GLU A C 1
ATOM 708 O O . GLU A 1 93 ? -5.649 -4.337 14.589 1.00 92.31 93 GLU A O 1
ATOM 713 N N . ALA A 1 94 ? -7.361 -2.893 14.638 1.00 92.19 94 ALA A N 1
ATOM 714 C CA . ALA A 1 94 ? -8.403 -3.919 14.721 1.00 92.19 94 ALA A CA 1
ATOM 715 C C . ALA A 1 94 ? -8.363 -4.916 13.546 1.00 92.19 94 ALA A C 1
ATOM 717 O O . ALA A 1 94 ? -8.621 -6.110 13.719 1.00 92.19 94 ALA A O 1
ATOM 718 N N . GLN A 1 95 ? -8.032 -4.448 12.338 1.00 94.06 95 GLN A N 1
ATOM 719 C CA . GLN A 1 95 ? -7.878 -5.306 11.164 1.00 94.06 95 GLN A CA 1
ATOM 720 C C . GLN A 1 95 ? -6.618 -6.172 11.272 1.00 94.06 95 GLN A C 1
ATOM 722 O O . GLN A 1 95 ? -6.654 -7.358 10.933 1.00 94.06 95 GLN A O 1
ATOM 727 N N . SER A 1 96 ? -5.527 -5.609 11.798 1.00 91.12 96 SER A N 1
ATOM 728 C CA . SER A 1 96 ? -4.294 -6.353 12.078 1.00 91.12 96 SER A CA 1
ATOM 729 C C . SER A 1 96 ? -4.542 -7.459 13.115 1.00 91.12 96 SER A C 1
ATOM 731 O O . SER A 1 96 ? -4.227 -8.622 12.862 1.00 91.12 96 SER A O 1
ATOM 733 N N . GLU A 1 97 ? -5.217 -7.144 14.225 1.00 91.56 97 GLU A N 1
ATOM 734 C CA . GLU A 1 97 ? -5.586 -8.114 15.268 1.00 91.56 97 GLU A CA 1
ATOM 735 C C . GLU A 1 97 ? -6.507 -9.229 14.751 1.00 91.56 97 GLU A C 1
ATOM 737 O O . GLU A 1 97 ? -6.386 -10.396 15.147 1.00 91.56 97 GLU A O 1
ATOM 742 N N . TRP A 1 98 ? -7.451 -8.890 13.865 1.00 93.56 98 TRP A N 1
ATOM 743 C CA . TRP A 1 98 ? -8.300 -9.887 13.219 1.00 93.56 98 TRP A CA 1
ATOM 744 C C . TRP A 1 98 ? -7.472 -10.828 12.340 1.00 93.56 98 TRP A C 1
ATOM 746 O O . TRP A 1 98 ? -7.669 -12.049 12.374 1.00 93.56 98 TRP A O 1
ATOM 756 N N . LEU A 1 99 ? -6.530 -10.276 11.571 1.00 93.25 99 LEU A N 1
ATOM 757 C CA . LEU A 1 99 ? -5.702 -11.026 10.633 1.00 93.25 99 LEU A CA 1
ATOM 758 C C . LEU A 1 99 ? -4.791 -12.039 11.339 1.00 93.25 99 LEU A C 1
ATOM 760 O O . LEU A 1 99 ? -4.639 -13.158 10.845 1.00 93.25 99 LEU A O 1
ATOM 764 N N . GLU A 1 100 ? -4.266 -11.704 12.519 1.00 90.56 100 GLU A N 1
ATOM 765 C CA . GLU A 1 100 ? -3.491 -12.627 13.363 1.00 90.56 100 GLU A CA 1
ATOM 766 C C . GLU A 1 100 ? -4.277 -13.884 13.773 1.00 90.56 100 GLU A C 1
ATOM 768 O O . GLU A 1 100 ? -3.702 -14.950 14.009 1.00 90.56 100 GLU A O 1
ATOM 773 N N . GLN A 1 101 ? -5.604 -13.777 13.852 1.00 92.25 101 GLN A N 1
ATOM 774 C CA . GLN A 1 101 ? -6.501 -14.864 14.254 1.00 92.25 101 GLN A CA 1
ATOM 775 C C . GLN A 1 101 ? -7.149 -15.570 13.056 1.00 92.25 101 GLN A C 1
ATOM 777 O O . GLN A 1 101 ? -7.732 -16.652 13.208 1.00 92.25 101 GLN A O 1
ATOM 782 N N . ALA A 1 102 ? -7.076 -14.969 11.868 1.00 94.94 102 ALA A N 1
ATOM 783 C CA . ALA A 1 102 ? -7.722 -15.469 10.671 1.00 94.94 102 ALA A CA 1
ATOM 784 C C . ALA A 1 102 ? -7.061 -16.757 10.166 1.00 94.94 102 ALA A C 1
ATOM 786 O O . ALA A 1 102 ? -5.840 -16.916 10.134 1.00 94.94 102 ALA A O 1
ATOM 787 N N . THR A 1 103 ? -7.883 -17.695 9.703 1.00 95.94 103 THR A N 1
ATOM 788 C CA . THR A 1 103 ? -7.390 -18.881 8.994 1.00 95.94 103 THR A CA 1
ATOM 789 C C . THR A 1 103 ? -7.062 -18.543 7.544 1.00 95.94 103 THR A C 1
ATOM 791 O O . THR A 1 103 ? -7.713 -17.690 6.938 1.00 95.94 103 THR A O 1
ATOM 794 N N . LEU A 1 104 ? -6.126 -19.284 6.941 1.00 95.69 104 LEU A N 1
ATOM 795 C CA . LEU A 1 104 ? -5.800 -19.110 5.524 1.00 95.69 104 LEU A CA 1
ATOM 796 C C . LEU A 1 104 ? -7.045 -19.213 4.631 1.00 95.69 104 LEU A C 1
ATOM 798 O O . LEU A 1 104 ? -7.195 -18.420 3.714 1.00 95.69 104 LEU A O 1
ATOM 802 N N . ASP A 1 105 ? -7.969 -20.134 4.915 1.00 96.88 105 ASP A N 1
ATOM 803 C CA . ASP A 1 105 ? -9.197 -20.297 4.124 1.00 96.88 105 ASP A CA 1
ATOM 804 C C . ASP A 1 105 ? -10.084 -19.037 4.115 1.00 96.88 105 ASP A C 1
ATOM 806 O O . ASP A 1 105 ? -10.805 -18.814 3.145 1.00 96.88 105 ASP A O 1
ATOM 810 N N . GLN A 1 106 ? -10.035 -18.203 5.160 1.00 96.12 106 GLN A N 1
ATOM 811 C CA . GLN A 1 106 ? -10.798 -16.950 5.223 1.00 96.12 106 GLN A CA 1
ATOM 812 C C . GLN A 1 106 ? -10.177 -15.835 4.377 1.00 96.12 106 GLN A C 1
ATOM 814 O O . GLN A 1 106 ? -10.908 -14.990 3.863 1.00 96.12 106 GLN A O 1
ATOM 819 N N . VAL A 1 107 ? -8.850 -15.828 4.232 1.00 96.81 107 VAL A N 1
ATOM 820 C CA . VAL A 1 107 ? -8.113 -14.733 3.578 1.00 96.81 107 VAL A CA 1
ATOM 821 C C . VAL A 1 107 ? -7.594 -15.093 2.190 1.00 96.81 107 VAL A C 1
ATOM 823 O O . VAL A 1 107 ? -7.263 -14.204 1.417 1.00 96.81 107 VAL A O 1
ATOM 826 N N . ARG A 1 108 ? -7.541 -16.383 1.838 1.00 96.75 108 ARG A N 1
ATOM 827 C CA . ARG A 1 108 ? -6.876 -16.888 0.629 1.00 96.75 108 ARG A CA 1
ATOM 828 C C . ARG A 1 108 ? -7.325 -16.195 -0.651 1.00 96.75 108 ARG A C 1
ATOM 830 O O . ARG A 1 108 ? -6.482 -15.832 -1.463 1.00 96.75 108 ARG A O 1
ATOM 837 N N . ASP A 1 109 ? -8.628 -16.008 -0.823 1.00 96.81 109 ASP A N 1
ATOM 838 C CA . ASP A 1 109 ? -9.198 -15.390 -2.028 1.00 96.81 109 ASP A CA 1
ATOM 839 C C . ASP A 1 109 ? -9.100 -13.852 -2.013 1.00 96.81 109 ASP A C 1
ATOM 841 O O . ASP A 1 109 ? -9.435 -13.212 -3.004 1.00 96.81 109 ASP A O 1
ATOM 845 N N . ARG A 1 110 ? -8.639 -13.269 -0.897 1.00 96.75 110 ARG A N 1
ATOM 846 C CA . ARG A 1 110 ? -8.427 -11.829 -0.681 1.00 96.75 110 ARG A CA 1
ATOM 847 C C . ARG A 1 110 ? -6.947 -11.435 -0.688 1.00 96.75 110 ARG A C 1
ATOM 849 O O . ARG A 1 110 ? -6.646 -10.248 -0.610 1.00 96.75 110 ARG A O 1
ATOM 856 N N . LEU A 1 111 ? -6.030 -12.406 -0.755 1.00 97.88 111 LEU A N 1
ATOM 857 C CA . LEU A 1 111 ? -4.592 -12.146 -0.811 1.00 97.88 111 LEU A CA 1
ATOM 858 C C . LEU A 1 111 ? -4.227 -11.420 -2.110 1.00 97.88 111 LEU A C 1
ATOM 860 O O . LEU A 1 111 ? -4.548 -11.901 -3.201 1.00 97.88 111 LEU A O 1
ATOM 864 N N . ARG A 1 112 ? -3.499 -10.313 -1.971 1.00 97.31 112 ARG A N 1
ATOM 865 C CA . ARG A 1 112 ? -2.936 -9.492 -3.047 1.00 97.31 112 ARG A CA 1
ATOM 866 C C . ARG A 1 112 ? -1.429 -9.342 -2.866 1.00 97.31 112 ARG A C 1
ATOM 868 O O . ARG A 1 112 ? -0.921 -9.393 -1.747 1.00 97.31 112 ARG A O 1
ATOM 875 N N . ILE A 1 113 ? -0.729 -9.171 -3.983 1.00 96.81 113 ILE A N 1
ATOM 876 C CA . ILE A 1 113 ? 0.693 -8.822 -3.997 1.00 96.81 113 ILE A CA 1
ATOM 877 C C . ILE A 1 113 ? 0.835 -7.333 -3.704 1.00 96.81 113 ILE A C 1
ATOM 879 O O . ILE A 1 113 ? 0.112 -6.522 -4.278 1.00 96.81 113 ILE A O 1
ATOM 883 N N . HIS A 1 114 ? 1.804 -6.996 -2.864 1.00 94.62 114 HIS A N 1
ATOM 884 C CA . HIS A 1 114 ? 2.225 -5.629 -2.593 1.00 94.62 114 HIS A CA 1
ATOM 885 C C . HIS A 1 114 ? 3.732 -5.540 -2.824 1.00 94.62 114 HIS A C 1
ATOM 887 O O . HIS A 1 114 ? 4.479 -6.309 -2.223 1.00 94.62 114 HIS A O 1
ATOM 893 N N . LEU A 1 115 ? 4.186 -4.677 -3.731 1.00 94.25 115 LEU A N 1
ATOM 894 C CA . LEU A 1 115 ? 5.619 -4.505 -4.001 1.00 94.25 115 LEU A CA 1
ATOM 895 C C . LEU A 1 115 ? 6.133 -3.309 -3.218 1.00 94.25 115 LEU A C 1
ATOM 897 O O . LEU A 1 115 ? 5.443 -2.311 -3.174 1.00 94.25 115 LEU A O 1
ATOM 901 N N . TYR A 1 116 ? 7.307 -3.365 -2.608 1.00 90.81 116 TYR A N 1
ATOM 902 C CA . TYR A 1 116 ? 7.826 -2.217 -1.858 1.00 90.81 116 TYR A CA 1
ATOM 903 C C . TYR A 1 116 ? 9.351 -2.270 -1.724 1.00 90.81 116 TYR A C 1
ATOM 905 O O . TYR A 1 116 ? 9.991 -3.234 -2.153 1.00 90.81 116 TYR A O 1
ATOM 913 N N . ASP A 1 117 ? 9.936 -1.223 -1.148 1.00 86.81 117 ASP A N 1
ATOM 914 C CA . ASP A 1 117 ? 11.386 -1.008 -1.062 1.00 86.81 117 ASP A CA 1
ATOM 915 C C . ASP A 1 117 ? 12.098 -1.920 -0.040 1.00 86.81 117 ASP A C 1
ATOM 917 O O . ASP A 1 117 ? 13.324 -2.073 -0.056 1.00 86.81 117 ASP A O 1
ATOM 921 N N . GLY A 1 118 ? 11.326 -2.585 0.823 1.00 80.06 118 GLY A N 1
ATOM 922 C CA . GLY A 1 118 ? 11.822 -3.453 1.884 1.00 80.06 118 GLY A CA 1
ATOM 923 C C . GLY A 1 118 ? 12.275 -2.733 3.140 1.00 80.06 118 GLY A C 1
ATOM 924 O O . GLY A 1 118 ? 12.973 -3.362 3.940 1.00 80.06 118 GLY A O 1
ATOM 925 N N . GLY A 1 119 ? 11.920 -1.462 3.337 1.00 80.94 119 GLY A N 1
ATOM 926 C CA . GLY A 1 119 ? 12.143 -0.782 4.610 1.00 80.94 119 GLY A CA 1
ATOM 927 C C . GLY A 1 119 ? 11.541 -1.589 5.774 1.00 80.94 119 GLY A C 1
ATOM 928 O O . GLY A 1 119 ? 10.446 -2.136 5.626 1.00 80.94 119 GLY A O 1
ATOM 929 N N . PRO A 1 120 ? 12.255 -1.766 6.904 1.00 75.50 120 PRO A N 1
ATOM 930 C CA . PRO A 1 120 ? 11.656 -2.369 8.092 1.00 75.50 120 PRO A CA 1
ATOM 931 C C . PRO A 1 120 ? 10.555 -1.455 8.639 1.00 75.50 120 PRO A C 1
ATOM 933 O O . PRO A 1 120 ? 10.657 -0.231 8.534 1.00 75.50 120 PRO A O 1
ATOM 936 N N . ARG A 1 121 ? 9.523 -2.045 9.247 1.00 72.88 121 ARG A N 1
ATOM 937 C CA . ARG A 1 121 ? 8.447 -1.275 9.886 1.00 72.88 121 ARG A CA 1
ATOM 938 C C . ARG A 1 121 ? 8.955 -0.556 11.135 1.00 72.88 121 ARG A C 1
ATOM 940 O O . ARG A 1 121 ? 8.550 0.577 11.394 1.00 72.88 121 ARG A O 1
ATOM 947 N N . TYR A 1 122 ? 9.849 -1.195 11.888 1.00 73.94 122 TYR A N 1
ATOM 948 C CA . TYR A 1 122 ? 10.457 -0.624 13.086 1.00 73.94 122 TYR A CA 1
ATOM 949 C C . TYR A 1 122 ? 11.983 -0.565 12.987 1.00 73.94 122 TYR A C 1
ATOM 951 O O . TYR A 1 122 ? 12.640 -1.465 12.455 1.00 73.94 122 TYR A O 1
ATOM 959 N N . ASP A 1 123 ? 12.568 0.487 13.563 1.00 70.44 123 ASP A N 1
ATOM 960 C CA . ASP A 1 123 ? 14.017 0.577 13.727 1.00 70.44 123 ASP A CA 1
ATOM 961 C C . ASP A 1 123 ? 14.530 -0.637 14.524 1.00 70.44 123 ASP A C 1
ATOM 963 O O . ASP A 1 123 ? 14.021 -0.954 15.597 1.00 70.44 123 ASP A O 1
ATOM 967 N N . GLU A 1 124 ? 15.568 -1.297 14.002 1.00 74.44 124 GLU A N 1
ATOM 968 C CA . GLU A 1 124 ? 16.228 -2.481 14.587 1.00 74.44 124 GLU A CA 1
ATOM 969 C C . GLU A 1 124 ? 15.440 -3.806 14.552 1.00 74.44 124 GLU A C 1
ATOM 971 O O . GLU A 1 124 ? 15.963 -4.815 15.036 1.00 74.44 124 GLU A O 1
ATOM 976 N N . ALA A 1 125 ? 14.248 -3.862 13.952 1.00 77.00 125 ALA A N 1
ATOM 977 C CA . ALA A 1 125 ? 13.511 -5.119 13.844 1.00 77.00 125 ALA A CA 1
ATOM 978 C C . ALA A 1 125 ? 14.207 -6.132 12.919 1.00 77.00 125 ALA A C 1
ATOM 980 O O . ALA A 1 125 ? 14.675 -5.816 11.817 1.00 77.00 125 ALA A O 1
ATOM 981 N N . GLU A 1 126 ? 14.276 -7.385 13.372 1.00 84.31 126 GLU A N 1
ATOM 982 C CA . GLU A 1 126 ? 14.778 -8.478 12.545 1.00 84.31 126 GLU A CA 1
ATOM 983 C C . GLU A 1 126 ? 13.734 -8.836 11.470 1.00 84.31 126 GLU A C 1
ATOM 985 O O . GLU A 1 126 ? 12.542 -8.836 11.756 1.00 84.31 126 GLU A O 1
ATOM 990 N N . PRO A 1 127 ? 14.130 -9.209 10.238 1.00 82.19 127 PRO A N 1
ATOM 991 C CA . PRO A 1 127 ? 13.175 -9.516 9.168 1.00 82.19 127 PRO A CA 1
ATOM 992 C C . PRO A 1 127 ? 12.147 -10.613 9.461 1.00 82.19 127 PRO A C 1
ATOM 994 O O . PRO A 1 127 ? 11.132 -10.668 8.775 1.00 82.19 127 PRO A O 1
ATOM 997 N N . GLU A 1 128 ? 12.418 -11.485 10.433 1.00 84.94 128 GLU A N 1
ATOM 998 C CA . GLU A 1 128 ? 11.523 -12.573 10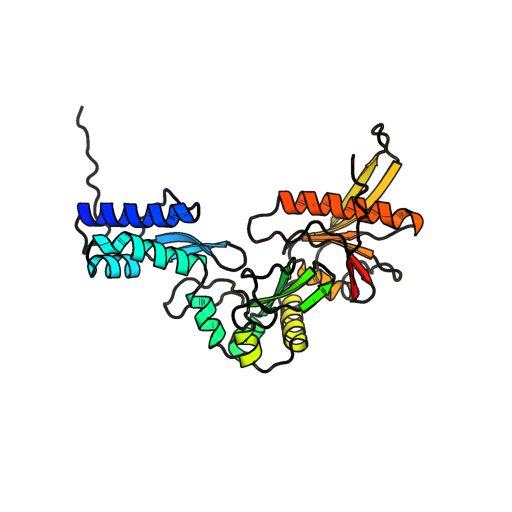.844 1.00 84.94 128 GLU A CA 1
ATOM 999 C C . GLU A 1 128 ? 10.731 -12.259 12.122 1.00 84.94 128 GLU A C 1
ATOM 1001 O O . GLU A 1 128 ? 10.041 -13.140 12.646 1.00 84.94 128 GLU A O 1
ATOM 1006 N N . ASP A 1 129 ? 10.825 -11.027 12.633 1.00 90.25 129 ASP A N 1
ATOM 1007 C CA . ASP A 1 129 ? 10.035 -10.589 13.780 1.00 90.25 129 ASP A CA 1
ATOM 1008 C C . ASP A 1 129 ? 8.533 -10.782 13.483 1.00 90.25 129 ASP A C 1
ATOM 1010 O O . ASP A 1 129 ? 8.086 -10.437 12.383 1.00 90.25 129 ASP A O 1
ATOM 1014 N N . PRO A 1 130 ? 7.746 -11.367 14.407 1.00 90.19 130 PRO A N 1
ATOM 1015 C CA . PRO A 1 130 ? 6.311 -11.563 14.225 1.00 90.19 130 PRO A CA 1
ATOM 1016 C C . PRO A 1 130 ? 5.532 -10.290 13.864 1.00 90.19 130 PRO A C 1
ATOM 1018 O O . PRO A 1 130 ? 4.565 -10.402 13.109 1.00 90.19 130 PRO A O 1
ATOM 1021 N N . GLU A 1 131 ? 5.949 -9.128 14.378 1.00 88.06 131 GLU A N 1
ATOM 1022 C CA . GLU A 1 131 ? 5.313 -7.820 14.156 1.00 88.06 131 GLU A CA 1
ATOM 1023 C C . GLU A 1 131 ? 5.809 -7.125 12.874 1.00 88.06 131 GLU A C 1
ATOM 1025 O O . GLU A 1 131 ? 5.232 -6.125 12.440 1.00 88.06 131 GLU A O 1
ATOM 1030 N N . GLU A 1 132 ? 6.852 -7.655 12.228 1.00 90.94 132 GLU A N 1
ATOM 1031 C CA . GLU A 1 132 ? 7.292 -7.182 10.917 1.00 90.94 132 GLU A CA 1
ATOM 1032 C C . GLU A 1 132 ? 6.380 -7.697 9.801 1.00 90.94 132 GLU A C 1
ATOM 1034 O O . GLU A 1 132 ? 5.753 -8.765 9.874 1.00 90.94 132 GLU A O 1
ATOM 1039 N N . TRP A 1 133 ? 6.317 -6.917 8.725 1.00 91.38 133 TRP A N 1
ATOM 1040 C CA . TRP A 1 133 ? 5.586 -7.305 7.531 1.00 91.38 133 TRP A CA 1
ATOM 1041 C C . TRP A 1 133 ? 6.237 -8.507 6.857 1.00 91.38 133 TRP A C 1
ATOM 1043 O O . TRP A 1 133 ? 7.460 -8.595 6.716 1.00 91.38 133 TRP A O 1
ATOM 1053 N N . PHE A 1 134 ? 5.392 -9.418 6.377 1.00 93.12 134 PHE A N 1
ATOM 1054 C CA . PHE A 1 134 ? 5.844 -10.512 5.539 1.00 93.12 134 PHE A CA 1
ATOM 1055 C C . PHE A 1 134 ? 6.549 -9.961 4.301 1.00 93.12 134 PHE A C 1
ATOM 1057 O O . PHE A 1 134 ? 6.025 -9.078 3.608 1.00 93.12 134 PHE A O 1
ATOM 1064 N N . ARG A 1 135 ? 7.734 -10.509 4.008 1.00 92.25 135 ARG A N 1
ATOM 1065 C CA . ARG A 1 135 ? 8.545 -10.050 2.884 1.00 92.25 135 ARG A CA 1
ATOM 1066 C C . ARG A 1 135 ? 9.410 -11.127 2.263 1.00 92.25 135 ARG A C 1
ATOM 1068 O O . ARG A 1 135 ? 10.070 -11.887 2.966 1.00 92.25 135 ARG A O 1
ATOM 1075 N N . LEU A 1 136 ? 9.456 -11.138 0.935 1.00 93.75 136 LEU A N 1
ATOM 1076 C CA . LEU A 1 136 ? 10.391 -11.928 0.137 1.00 93.75 136 LEU A CA 1
ATOM 1077 C C . LEU A 1 136 ? 11.169 -11.011 -0.797 1.00 93.75 136 LEU A C 1
ATOM 1079 O O . LEU A 1 136 ? 10.584 -10.195 -1.506 1.00 93.75 136 LEU A O 1
ATOM 1083 N N . GLN A 1 137 ? 12.490 -11.151 -0.805 1.00 93.06 137 GLN A N 1
ATOM 1084 C CA . GLN A 1 137 ? 13.344 -10.326 -1.649 1.00 93.06 137 GLN A CA 1
ATOM 1085 C C . GLN A 1 137 ? 13.232 -10.754 -3.115 1.00 93.06 137 GLN A C 1
ATOM 1087 O O . GLN A 1 137 ? 13.439 -11.928 -3.425 1.00 93.06 137 GLN A O 1
ATOM 1092 N N . LEU A 1 138 ? 12.969 -9.801 -4.014 1.00 93.44 138 LEU A N 1
ATOM 1093 C CA . LEU A 1 138 ? 13.120 -10.001 -5.461 1.00 93.44 138 LEU A CA 1
ATOM 1094 C C . LEU A 1 138 ? 14.509 -9.575 -5.916 1.00 93.44 138 LEU A C 1
ATOM 1096 O O . LEU A 1 138 ? 15.197 -10.314 -6.614 1.00 93.44 138 LEU A O 1
ATOM 1100 N N . ALA A 1 139 ? 14.914 -8.382 -5.491 1.00 93.25 139 ALA A N 1
ATOM 1101 C CA . ALA A 1 139 ? 16.217 -7.791 -5.733 1.00 93.25 139 ALA A CA 1
ATOM 1102 C C . ALA A 1 139 ? 16.597 -6.903 -4.541 1.00 93.25 139 ALA A C 1
ATOM 1104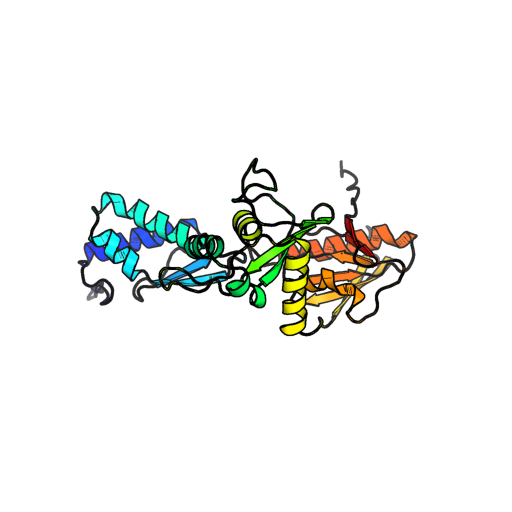 O O . ALA A 1 139 ? 15.803 -6.677 -3.626 1.00 93.25 139 ALA A O 1
ATOM 1105 N N . ASP A 1 140 ? 17.824 -6.390 -4.528 1.00 90.06 140 ASP A N 1
ATOM 1106 C CA . ASP A 1 140 ? 18.161 -5.323 -3.589 1.00 90.06 140 ASP A CA 1
ATOM 1107 C C . ASP A 1 140 ? 17.218 -4.126 -3.791 1.00 90.06 140 ASP A C 1
ATOM 1109 O O . ASP A 1 140 ? 17.050 -3.680 -4.920 1.00 90.06 140 ASP A O 1
ATOM 1113 N N . GLY A 1 141 ? 16.577 -3.646 -2.723 1.00 88.88 141 GLY A N 1
ATOM 1114 C CA . GLY A 1 141 ? 15.601 -2.550 -2.790 1.00 88.88 141 GLY A CA 1
ATOM 1115 C C . GLY A 1 141 ? 14.230 -2.884 -3.396 1.00 88.88 141 GLY A C 1
ATOM 1116 O O . GLY A 1 141 ? 13.440 -1.968 -3.575 1.00 88.88 141 GLY A O 1
ATOM 1117 N N . LEU A 1 142 ? 13.918 -4.154 -3.699 1.00 93.06 142 LEU A N 1
ATOM 1118 C CA . LEU A 1 142 ? 12.592 -4.549 -4.192 1.00 93.06 142 LEU A CA 1
ATOM 1119 C C . LEU A 1 142 ? 12.114 -5.864 -3.572 1.00 93.06 142 LEU A C 1
ATOM 1121 O O . LEU A 1 142 ? 12.756 -6.913 -3.703 1.00 93.06 142 LEU A O 1
ATOM 1125 N N . TRP A 1 143 ? 10.949 -5.806 -2.935 1.00 94.31 143 TRP A N 1
ATOM 1126 C CA . TRP A 1 143 ? 10.410 -6.875 -2.103 1.00 94.31 143 TRP A CA 1
ATOM 1127 C C . TRP A 1 143 ? 8.944 -7.150 -2.415 1.00 94.31 143 TRP A C 1
ATOM 1129 O O . TRP A 1 143 ? 8.182 -6.247 -2.750 1.00 94.31 143 TRP A O 1
ATOM 1139 N N . VAL A 1 144 ? 8.548 -8.414 -2.268 1.00 95.56 144 VAL A N 1
ATOM 1140 C CA . VAL A 1 144 ? 7.151 -8.854 -2.285 1.00 95.56 144 VAL A CA 1
ATOM 1141 C C . VAL A 1 144 ? 6.643 -8.941 -0.861 1.00 95.56 144 VAL A C 1
ATOM 1143 O O . VAL A 1 144 ? 7.157 -9.727 -0.068 1.00 95.56 144 VAL A O 1
ATOM 1146 N N . GLY A 1 145 ? 5.592 -8.192 -0.572 1.00 95.56 145 GLY A N 1
ATOM 1147 C CA . GLY A 1 145 ? 4.708 -8.371 0.567 1.00 95.56 145 GLY A CA 1
ATOM 1148 C C . GLY A 1 145 ? 3.346 -8.911 0.143 1.00 95.56 145 GLY A C 1
ATOM 1149 O O . GLY A 1 145 ? 3.052 -9.111 -1.041 1.00 95.56 145 GLY A O 1
ATOM 1150 N N . LEU A 1 146 ? 2.503 -9.143 1.144 1.00 96.56 146 LEU A N 1
ATOM 1151 C CA . LEU A 1 146 ? 1.123 -9.573 0.962 1.00 96.56 146 LEU A CA 1
ATOM 1152 C C . LEU A 1 146 ? 0.182 -8.610 1.674 1.00 96.56 146 LEU A C 1
ATOM 1154 O O . LEU A 1 146 ? 0.478 -8.138 2.770 1.00 96.56 146 LEU A O 1
ATOM 1158 N N . VAL A 1 147 ? -0.970 -8.374 1.059 1.00 96.31 147 VAL A N 1
ATOM 1159 C CA . VAL A 1 147 ? -2.081 -7.599 1.618 1.00 96.31 147 VAL A CA 1
ATOM 1160 C C . VAL A 1 147 ? -3.337 -8.459 1.574 1.00 96.31 147 VAL A C 1
ATOM 1162 O O . VAL A 1 147 ? -3.544 -9.217 0.624 1.00 96.31 147 VAL A O 1
ATOM 1165 N N . VAL A 1 148 ? -4.178 -8.359 2.599 1.00 97.25 148 VAL A N 1
ATOM 1166 C CA . VAL A 1 148 ? -5.539 -8.898 2.580 1.00 97.25 148 VAL A CA 1
ATOM 1167 C C . VAL A 1 148 ? -6.497 -7.761 2.262 1.00 97.25 148 VAL A C 1
ATOM 1169 O O . VAL A 1 148 ? -6.603 -6.789 3.008 1.00 97.25 148 VAL A O 1
ATOM 1172 N N . ALA A 1 149 ? -7.184 -7.900 1.132 1.00 95.25 149 ALA A N 1
ATOM 1173 C CA . ALA A 1 149 ? -8.164 -6.930 0.676 1.00 95.25 149 ALA A CA 1
ATOM 1174 C C . ALA A 1 149 ? -9.421 -6.934 1.554 1.00 95.25 149 ALA A C 1
ATOM 1176 O O . ALA A 1 149 ? -9.979 -8.008 1.815 1.00 95.25 149 ALA A O 1
ATOM 1177 N N . GLY A 1 150 ? -9.892 -5.750 1.948 1.00 93.31 150 GLY A N 1
ATOM 1178 C CA . GLY A 1 150 ? -11.100 -5.577 2.755 1.00 93.31 150 GLY A CA 1
ATOM 1179 C C . GLY A 1 150 ? -11.062 -6.413 4.033 1.00 93.31 150 GLY A C 1
ATOM 1180 O O . GLY A 1 150 ? -11.918 -7.276 4.254 1.00 93.31 150 GLY A O 1
ATOM 1181 N N . THR A 1 151 ? -10.020 -6.240 4.842 1.00 93.25 151 THR A N 1
ATOM 1182 C CA . THR A 1 151 ? -9.889 -6.941 6.120 1.00 93.25 151 THR A CA 1
ATOM 1183 C C . THR A 1 151 ? -10.958 -6.422 7.077 1.00 93.25 151 THR A C 1
ATOM 1185 O O . THR A 1 151 ? -11.056 -5.210 7.275 1.00 93.25 151 THR A O 1
ATOM 1188 N N . PRO A 1 152 ? -11.795 -7.304 7.647 1.00 91.00 152 PRO A N 1
ATOM 1189 C CA . PRO A 1 152 ? -12.820 -6.884 8.584 1.00 91.00 152 PRO A CA 1
ATOM 1190 C C . PRO A 1 152 ? -12.199 -6.517 9.932 1.00 91.00 152 PRO A C 1
ATOM 1192 O O . PRO A 1 152 ? -11.127 -6.999 10.295 1.00 91.00 152 PRO A O 1
ATOM 1195 N N . SER A 1 153 ? -12.923 -5.715 10.701 1.00 84.56 153 SER A N 1
ATOM 1196 C CA . SER A 1 153 ? -12.630 -5.453 12.107 1.00 84.56 153 SER A CA 1
ATOM 1197 C C . SER A 1 153 ? -13.493 -6.339 13.017 1.00 84.56 153 SER A C 1
ATOM 1199 O O . SER A 1 153 ? -14.523 -6.887 12.605 1.00 84.56 153 SER A O 1
ATOM 1201 N N . SER A 1 154 ? -13.094 -6.487 14.280 1.00 71.75 154 SER A N 1
ATOM 1202 C CA . SER A 1 154 ? -13.926 -7.123 15.312 1.00 71.75 154 SER A CA 1
ATOM 1203 C C . SER A 1 154 ? -15.122 -6.273 15.748 1.00 71.75 154 SER A C 1
ATOM 1205 O O . SER A 1 154 ? -16.101 -6.834 16.245 1.00 71.75 154 SER A O 1
ATOM 1207 N N . ASP A 1 155 ? -15.048 -4.955 15.549 1.00 69.44 155 ASP A N 1
ATOM 1208 C CA . ASP A 1 155 ? -15.967 -3.970 16.128 1.00 69.44 155 ASP A CA 1
ATOM 1209 C C . ASP A 1 155 ? -16.931 -3.331 15.110 1.00 69.44 155 ASP A C 1
ATOM 1211 O O . ASP A 1 155 ? -17.594 -2.345 15.428 1.00 69.44 155 ASP A O 1
ATOM 1215 N N . ASP A 1 156 ? -17.082 -3.947 13.928 1.00 68.25 156 ASP A N 1
ATOM 1216 C CA . ASP A 1 156 ? -17.960 -3.492 12.826 1.00 68.25 156 ASP A CA 1
ATOM 1217 C C . ASP A 1 156 ? -17.533 -2.134 12.219 1.00 68.25 156 ASP A C 1
ATOM 1219 O O . ASP A 1 156 ? -18.320 -1.453 11.563 1.00 68.25 156 ASP A O 1
ATOM 1223 N N . ASP A 1 157 ? -16.266 -1.755 12.421 1.00 77.62 157 ASP A N 1
ATOM 1224 C CA . ASP A 1 157 ? -15.581 -0.680 11.699 1.00 77.62 157 ASP A CA 1
ATOM 1225 C C . ASP A 1 157 ? -15.343 -1.059 10.228 1.00 77.62 157 ASP A C 1
ATOM 1227 O O . ASP A 1 157 ? -15.374 -2.239 9.855 1.00 77.62 157 ASP A O 1
ATOM 1231 N N . SER A 1 158 ? -15.044 -0.044 9.413 1.00 82.62 158 SER A N 1
ATOM 1232 C CA . SER A 1 158 ? -14.736 -0.150 7.984 1.00 82.62 158 SER A CA 1
ATOM 1233 C C . SER A 1 158 ? -13.786 -1.310 7.647 1.00 82.62 158 SER A C 1
ATOM 1235 O O . SER A 1 158 ? -12.806 -1.572 8.348 1.00 82.62 158 SER A O 1
ATOM 1237 N N . GLU A 1 159 ? -14.071 -2.012 6.544 1.00 92.12 159 GLU A N 1
ATOM 1238 C CA . GLU A 1 159 ? -13.126 -2.970 5.964 1.00 92.12 159 GLU A CA 1
ATOM 1239 C C . GLU A 1 159 ? -11.954 -2.196 5.339 1.00 92.12 159 GLU A C 1
ATOM 1241 O O . GLU A 1 159 ? -12.176 -1.281 4.544 1.00 92.12 159 GLU A O 1
ATOM 1246 N N . ILE A 1 160 ? -10.718 -2.563 5.692 1.00 93.44 160 ILE A N 1
ATOM 1247 C CA . ILE A 1 160 ? -9.495 -1.852 5.275 1.00 93.44 160 ILE A CA 1
ATOM 1248 C C . ILE A 1 160 ? -8.511 -2.850 4.660 1.00 93.44 160 ILE A C 1
ATOM 1250 O O . ILE A 1 160 ? -8.389 -3.984 5.124 1.00 93.44 160 ILE A O 1
ATOM 1254 N N . ASP A 1 161 ? -7.802 -2.451 3.606 1.00 94.44 161 ASP A N 1
ATOM 1255 C CA . ASP A 1 161 ? -6.716 -3.256 3.046 1.00 94.44 161 ASP A CA 1
ATOM 1256 C C . ASP A 1 161 ? -5.541 -3.285 4.043 1.00 94.44 161 ASP A C 1
ATOM 1258 O O . ASP A 1 161 ? -4.972 -2.255 4.414 1.00 94.44 161 ASP A O 1
ATOM 1262 N N . THR A 1 162 ? -5.190 -4.482 4.520 1.00 94.38 162 THR A N 1
ATOM 1263 C CA . THR A 1 162 ? -4.250 -4.653 5.640 1.00 94.38 162 THR A CA 1
ATOM 1264 C C . THR A 1 162 ? -3.075 -5.521 5.235 1.00 94.38 162 THR A C 1
ATOM 1266 O O . THR A 1 162 ? -3.239 -6.591 4.640 1.00 94.38 162 THR A O 1
ATOM 1269 N N . GLN A 1 163 ? -1.872 -5.057 5.558 1.00 93.50 163 GLN A N 1
ATOM 1270 C CA . GLN A 1 163 ? -0.644 -5.778 5.265 1.00 93.50 163 GLN A CA 1
ATOM 1271 C C . GLN A 1 163 ? -0.497 -7.005 6.161 1.00 93.50 163 GLN A C 1
ATOM 1273 O O . GLN A 1 163 ? -0.811 -6.976 7.347 1.00 93.50 163 GLN A O 1
ATOM 1278 N N . VAL A 1 164 ? -0.015 -8.098 5.579 1.00 95.25 164 VAL A N 1
ATOM 1279 C CA . VAL A 1 164 ? 0.171 -9.365 6.280 1.00 95.25 164 VAL A CA 1
ATOM 1280 C C . VAL A 1 164 ? 1.485 -9.344 7.058 1.00 95.25 164 VAL A C 1
ATOM 1282 O O . VAL A 1 164 ? 2.552 -9.154 6.474 1.00 95.25 164 VAL A O 1
ATOM 1285 N N . HIS A 1 165 ? 1.420 -9.614 8.360 1.00 93.88 165 HIS A N 1
ATOM 1286 C CA . HIS A 1 165 ? 2.591 -9.790 9.223 1.00 93.88 165 HIS A CA 1
ATOM 1287 C C . HIS A 1 165 ? 3.137 -11.218 9.215 1.00 93.88 165 HIS A C 1
ATOM 1289 O O . HIS A 1 165 ? 2.427 -12.187 8.917 1.00 93.88 165 HIS A O 1
ATOM 1295 N N . ASN A 1 166 ? 4.399 -11.363 9.620 1.00 93.38 166 ASN A N 1
ATOM 1296 C CA . ASN A 1 166 ? 5.042 -12.665 9.786 1.00 93.38 166 ASN A CA 1
ATOM 1297 C C . ASN A 1 166 ? 4.275 -13.577 10.756 1.00 93.38 166 ASN A C 1
ATOM 1299 O O . ASN A 1 166 ? 4.172 -14.778 10.497 1.00 93.38 166 ASN A O 1
ATOM 1303 N N . ALA A 1 167 ? 3.687 -13.030 11.828 1.00 93.50 167 ALA A N 1
ATOM 1304 C CA . ALA A 1 167 ? 2.871 -13.791 12.778 1.00 93.50 167 ALA A CA 1
ATOM 1305 C C . ALA A 1 167 ? 1.720 -14.554 12.094 1.00 93.50 167 ALA A C 1
ATOM 1307 O O . ALA A 1 167 ? 1.545 -15.756 12.321 1.00 93.50 167 ALA A O 1
ATOM 1308 N N . ALA A 1 168 ? 0.974 -13.886 11.207 1.00 95.12 168 ALA A N 1
ATOM 1309 C CA . ALA A 1 168 ? -0.143 -14.487 10.479 1.00 95.12 168 ALA A CA 1
ATOM 1310 C C . ALA A 1 168 ? 0.339 -15.589 9.518 1.00 95.12 168 ALA A C 1
ATOM 1312 O O . ALA A 1 168 ? -0.205 -16.696 9.504 1.00 95.12 168 ALA A O 1
ATOM 1313 N N . VAL A 1 169 ? 1.426 -15.336 8.779 1.00 95.50 169 VAL A N 1
ATOM 1314 C CA . VAL A 1 169 ? 2.037 -16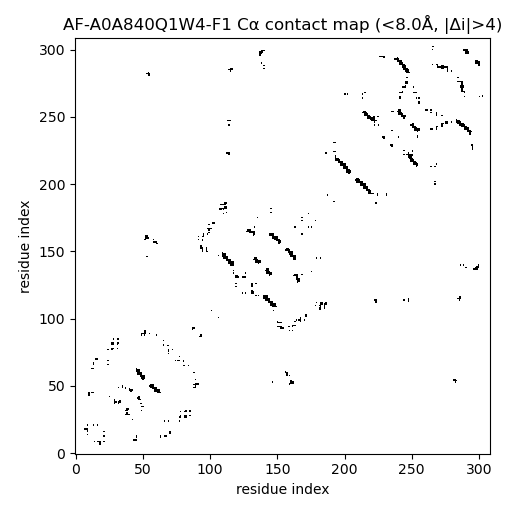.327 7.872 1.00 95.50 169 VAL A CA 1
ATOM 1315 C C . VAL A 1 169 ? 2.492 -17.576 8.629 1.00 95.50 169 VAL A C 1
ATOM 1317 O O . VAL A 1 169 ? 2.200 -18.702 8.211 1.00 95.50 169 VAL A O 1
ATOM 1320 N N . GLN A 1 170 ? 3.154 -17.394 9.774 1.00 93.88 170 GLN A N 1
ATOM 1321 C CA . GLN A 1 170 ? 3.582 -18.489 10.644 1.00 93.88 170 GLN A CA 1
ATOM 1322 C C . GLN A 1 170 ? 2.384 -19.293 11.169 1.00 93.88 170 GLN A C 1
ATOM 1324 O O . GLN A 1 170 ? 2.431 -20.527 11.179 1.00 93.88 170 GLN A O 1
ATOM 1329 N N . ALA A 1 171 ? 1.296 -18.621 11.559 1.00 94.88 171 ALA A N 1
ATOM 1330 C CA . ALA A 1 171 ? 0.074 -19.264 12.036 1.00 94.88 171 ALA A CA 1
ATOM 1331 C C . ALA A 1 171 ? -0.628 -20.091 10.945 1.00 94.88 171 ALA A C 1
ATOM 1333 O O . ALA A 1 171 ? -1.156 -21.171 11.231 1.00 94.88 171 ALA A O 1
ATOM 1334 N N . TRP A 1 172 ? -0.604 -19.636 9.689 1.00 96.88 172 TRP A N 1
ATOM 1335 C CA . TRP A 1 172 ? -1.145 -20.395 8.556 1.00 96.88 172 TRP A CA 1
ATOM 1336 C C . TRP A 1 172 ? -0.328 -21.650 8.239 1.00 96.88 172 TRP A C 1
ATOM 1338 O O . TRP A 1 172 ? -0.882 -22.619 7.715 1.00 96.88 172 TRP A O 1
ATOM 1348 N N . GLY A 1 173 ? 0.967 -21.662 8.577 1.00 95.06 173 GLY A N 1
ATOM 1349 C CA . GLY A 1 173 ? 1.837 -22.831 8.430 1.00 95.06 173 GLY A CA 1
ATOM 1350 C C . GLY A 1 173 ? 2.035 -23.264 6.975 1.00 95.06 173 GLY A C 1
ATOM 1351 O O . GLY A 1 173 ? 2.174 -24.458 6.696 1.00 95.06 173 GLY A O 1
ATOM 1352 N N . VAL A 1 174 ? 1.998 -22.305 6.047 1.00 95.25 174 VAL A N 1
ATOM 1353 C CA . VAL A 1 174 ? 2.178 -22.514 4.607 1.00 95.25 174 VAL A CA 1
ATOM 1354 C C . VAL A 1 174 ? 3.482 -21.865 4.157 1.00 95.25 174 VAL A C 1
ATOM 1356 O O . VAL A 1 174 ? 3.844 -20.795 4.630 1.00 95.25 174 VAL A O 1
ATOM 1359 N N . GLU A 1 175 ? 4.179 -22.525 3.232 1.00 95.44 175 GLU A N 1
ATOM 1360 C CA . GLU A 1 175 ? 5.414 -22.000 2.646 1.00 95.44 175 GLU A CA 1
ATOM 1361 C C . GLU A 1 175 ? 5.172 -20.631 1.977 1.00 95.44 175 GLU A C 1
ATOM 1363 O O . GLU A 1 175 ? 4.208 -20.508 1.211 1.00 95.44 175 GLU A O 1
ATOM 1368 N N . PRO A 1 176 ? 6.053 -19.636 2.192 1.00 94.56 176 PRO A N 1
ATOM 1369 C CA . PRO A 1 176 ? 5.945 -18.294 1.615 1.00 94.56 176 PRO A CA 1
ATOM 1370 C C . PRO A 1 176 ? 5.614 -18.262 0.115 1.00 94.56 176 PRO A C 1
ATOM 1372 O O . PRO A 1 176 ? 4.658 -17.604 -0.298 1.00 94.56 176 PRO A O 1
ATOM 1375 N N . ASP A 1 177 ? 6.323 -19.054 -0.695 1.00 95.50 177 ASP A N 1
ATOM 1376 C CA . ASP A 1 177 ? 6.120 -19.113 -2.150 1.00 95.50 177 ASP A CA 1
ATOM 1377 C C . ASP A 1 177 ? 4.690 -19.525 -2.529 1.00 95.50 177 ASP A C 1
ATOM 1379 O O . ASP A 1 177 ? 4.132 -19.050 -3.515 1.00 95.50 177 ASP A O 1
ATOM 1383 N N . ARG A 1 178 ? 4.044 -20.383 -1.728 1.00 96.94 178 ARG A N 1
ATOM 1384 C CA . ARG A 1 178 ? 2.660 -20.818 -1.979 1.00 96.94 178 ARG A CA 1
ATOM 1385 C C . ARG A 1 178 ? 1.643 -19.721 -1.698 1.00 96.94 178 ARG A C 1
ATOM 1387 O O . ARG A 1 178 ? 0.578 -19.725 -2.315 1.00 96.94 178 ARG A O 1
ATOM 1394 N N . LEU A 1 179 ? 1.945 -18.814 -0.772 1.00 97.25 179 LEU A N 1
ATOM 1395 C CA . LEU A 1 179 ? 1.107 -17.649 -0.502 1.00 97.25 179 LEU A CA 1
ATOM 1396 C C . LEU A 1 179 ? 1.227 -16.635 -1.642 1.00 97.25 179 LEU A C 1
ATOM 1398 O O . LEU A 1 179 ? 0.205 -16.155 -2.130 1.00 97.25 179 LEU A O 1
ATOM 1402 N N . VAL A 1 180 ? 2.447 -16.402 -2.138 1.00 97.44 180 VAL A N 1
ATOM 1403 C CA . VAL A 1 180 ? 2.688 -15.575 -3.332 1.00 97.44 180 VAL A CA 1
ATOM 1404 C C . VAL A 1 180 ? 1.992 -16.167 -4.558 1.00 97.44 180 VAL A C 1
ATOM 1406 O O . VAL A 1 180 ? 1.261 -15.460 -5.245 1.00 97.44 180 VAL A O 1
ATOM 1409 N N . GLU A 1 181 ? 2.116 -17.474 -4.807 1.00 97.19 181 GLU A N 1
ATOM 1410 C CA . GLU A 1 181 ? 1.394 -18.154 -5.894 1.00 97.19 181 GLU A CA 1
ATOM 1411 C C . GLU A 1 181 ? -0.131 -17.979 -5.783 1.00 97.19 181 GLU A C 1
ATOM 1413 O O . GLU A 1 181 ? -0.805 -17.792 -6.799 1.00 97.19 181 GLU A O 1
ATOM 1418 N N . ALA A 1 182 ? -0.690 -18.035 -4.568 1.00 97.62 182 ALA A N 1
ATOM 1419 C CA . ALA A 1 182 ? -2.118 -17.822 -4.339 1.00 97.62 182 ALA A CA 1
ATOM 1420 C C . ALA A 1 182 ? -2.535 -16.373 -4.636 1.00 97.62 182 ALA A C 1
ATOM 1422 O O . ALA A 1 182 ? -3.530 -16.162 -5.330 1.00 97.62 182 ALA A O 1
ATOM 1423 N N . ALA A 1 183 ? -1.754 -15.389 -4.187 1.00 98.06 183 ALA A N 1
ATOM 1424 C CA . ALA A 1 183 ? -1.989 -13.978 -4.487 1.00 98.06 183 ALA A CA 1
ATOM 1425 C C . ALA A 1 183 ? -1.882 -13.684 -5.996 1.00 98.06 183 ALA A C 1
ATOM 1427 O O . ALA A 1 183 ? -2.741 -13.012 -6.564 1.00 98.06 183 ALA A O 1
ATOM 1428 N N . LEU A 1 184 ? -0.899 -14.268 -6.689 1.00 97.75 184 LEU A N 1
ATOM 1429 C CA . LEU A 1 184 ? -0.774 -14.176 -8.149 1.00 97.75 184 LEU A CA 1
ATOM 1430 C C . LEU A 1 184 ? -1.930 -14.868 -8.884 1.00 97.75 184 LEU A C 1
ATOM 1432 O O . LEU A 1 184 ? -2.320 -14.449 -9.973 1.00 97.75 184 LEU A O 1
ATOM 1436 N N . ALA A 1 185 ? -2.491 -15.944 -8.330 1.00 97.75 185 ALA A N 1
ATOM 1437 C CA . ALA A 1 185 ? -3.690 -16.566 -8.885 1.00 97.75 185 ALA A CA 1
ATOM 1438 C C . ALA A 1 185 ? -4.923 -15.656 -8.739 1.00 97.75 185 ALA A C 1
ATOM 1440 O O . ALA A 1 185 ? -5.746 -15.613 -9.654 1.00 97.75 185 ALA A O 1
ATOM 1441 N N . ASN A 1 186 ? -5.033 -14.905 -7.636 1.00 97.94 186 ASN A N 1
ATOM 1442 C CA . ASN A 1 186 ? -6.072 -13.886 -7.472 1.00 97.94 186 ASN A CA 1
ATOM 1443 C C . ASN A 1 186 ? -5.886 -12.731 -8.458 1.00 97.94 186 ASN A C 1
ATOM 1445 O O . ASN A 1 186 ? -6.855 -12.377 -9.123 1.00 97.94 186 ASN A O 1
ATOM 1449 N N . LEU A 1 187 ? -4.659 -12.225 -8.641 1.00 96.81 187 LEU A N 1
ATOM 1450 C CA . LEU A 1 187 ? -4.360 -11.175 -9.623 1.00 96.81 187 LEU A CA 1
ATOM 1451 C C . LEU A 1 187 ? -4.872 -11.555 -11.019 1.00 96.81 187 LEU A C 1
ATOM 1453 O O . LEU A 1 187 ? -5.683 -10.835 -11.593 1.00 96.81 187 LEU A O 1
ATOM 1457 N N . ARG A 1 188 ? -4.498 -12.745 -11.511 1.00 96.38 188 ARG A N 1
ATOM 1458 C CA . ARG A 1 188 ? -4.956 -13.267 -12.813 1.00 96.38 188 ARG A CA 1
ATOM 1459 C C . ARG A 1 188 ? -6.476 -13.445 -12.911 1.00 96.38 188 ARG A C 1
ATOM 1461 O O . ARG A 1 188 ? -7.022 -13.474 -14.009 1.00 96.38 188 ARG A O 1
ATOM 1468 N N . ARG A 1 189 ? -7.158 -13.681 -11.785 1.00 96.00 189 ARG A N 1
ATOM 1469 C CA . ARG A 1 189 ? -8.616 -13.882 -11.733 1.00 96.00 189 ARG A CA 1
ATOM 1470 C C . ARG A 1 189 ? -9.370 -12.553 -11.720 1.00 96.00 189 ARG A C 1
ATOM 1472 O O . ARG A 1 189 ? -10.494 -12.503 -12.216 1.00 96.00 189 ARG A O 1
ATOM 1479 N N . GLU A 1 190 ? -8.807 -11.537 -11.079 1.00 94.00 190 GLU A N 1
ATOM 1480 C CA . GLU A 1 190 ? -9.485 -10.276 -10.766 1.00 94.00 190 GLU A CA 1
ATOM 1481 C C . GLU A 1 190 ? -9.161 -9.159 -11.749 1.00 94.00 190 GLU A C 1
ATOM 1483 O O . GLU A 1 190 ? -9.989 -8.269 -11.935 1.00 94.00 190 GLU A O 1
ATOM 1488 N N . GLN A 1 191 ? -7.988 -9.211 -12.377 1.00 92.50 191 GLN A N 1
ATOM 1489 C CA . GLN A 1 191 ? -7.501 -8.176 -13.275 1.00 92.50 191 GLN A CA 1
ATOM 1490 C C . GLN A 1 191 ? -7.136 -8.767 -14.635 1.00 92.50 191 GLN A C 1
ATOM 1492 O O . GLN A 1 191 ? -6.585 -9.866 -14.731 1.00 92.50 191 GLN A O 1
ATOM 1497 N N . ASP A 1 192 ? -7.430 -8.012 -15.691 1.00 90.94 192 ASP A N 1
ATOM 1498 C CA . ASP A 1 192 ? -6.892 -8.290 -17.017 1.00 90.94 192 ASP A CA 1
ATOM 1499 C C . ASP A 1 192 ? -5.393 -7.945 -17.051 1.00 90.94 192 ASP A C 1
ATOM 1501 O O . ASP A 1 192 ? -4.915 -7.119 -16.268 1.00 90.94 192 ASP A O 1
ATOM 1505 N N . ALA A 1 193 ? -4.653 -8.574 -17.970 1.00 89.88 193 ALA A N 1
ATOM 1506 C CA . ALA A 1 193 ? -3.264 -8.204 -18.232 1.00 89.88 193 ALA A CA 1
ATOM 1507 C C . ALA A 1 193 ? -3.160 -6.698 -18.553 1.00 89.88 193 ALA A C 1
ATOM 1509 O O . ALA A 1 193 ? -4.071 -6.148 -19.189 1.00 89.88 193 ALA A O 1
ATOM 1510 N N . PRO A 1 194 ? -2.077 -6.025 -18.127 1.00 90.69 194 PRO A N 1
ATOM 1511 C CA . PRO A 1 194 ? -1.961 -4.587 -18.264 1.00 90.69 194 PRO A CA 1
ATOM 1512 C C . PRO A 1 194 ? -1.975 -4.174 -19.735 1.00 90.69 194 PRO A C 1
ATOM 1514 O O . PRO A 1 194 ? -1.387 -4.825 -20.599 1.00 90.69 194 PRO A O 1
ATOM 1517 N N . ALA A 1 195 ? -2.634 -3.052 -20.012 1.00 90.75 195 ALA A N 1
ATOM 1518 C CA . ALA A 1 195 ? -2.503 -2.384 -21.294 1.00 90.75 195 ALA A CA 1
ATOM 1519 C C . ALA A 1 195 ? -1.252 -1.501 -21.266 1.00 90.75 195 ALA A C 1
ATOM 1521 O O . ALA A 1 195 ? -1.125 -0.635 -20.401 1.00 90.75 195 ALA A O 1
ATOM 1522 N N . TRP A 1 196 ? -0.356 -1.702 -22.230 1.00 93.50 196 TRP A N 1
ATOM 1523 C CA . TRP A 1 196 ? 0.878 -0.930 -22.331 1.00 93.50 196 TRP A CA 1
ATOM 1524 C C . TRP A 1 196 ? 0.669 0.351 -23.134 1.00 93.50 196 TRP A C 1
ATOM 1526 O O . TRP A 1 196 ? 0.193 0.325 -24.272 1.00 93.50 196 TRP A O 1
ATOM 1536 N N . GLY A 1 197 ? 1.043 1.475 -22.533 1.00 93.50 197 GLY A N 1
ATOM 1537 C CA . GLY A 1 197 ? 1.286 2.734 -23.221 1.00 93.50 197 GLY A CA 1
ATOM 1538 C C . GLY A 1 197 ? 2.754 2.853 -23.618 1.00 93.50 197 GLY A C 1
ATOM 1539 O O . GLY A 1 197 ? 3.634 2.381 -22.905 1.00 93.50 197 GLY A O 1
ATOM 1540 N N . GLU A 1 198 ? 3.022 3.504 -24.745 1.00 94.38 198 GLU A N 1
ATOM 1541 C CA . GLU A 1 198 ? 4.384 3.852 -25.153 1.00 94.38 198 GLU A CA 1
ATOM 1542 C C . GLU A 1 198 ? 4.712 5.276 -24.700 1.00 94.38 198 GLU A C 1
ATOM 1544 O O . GLU A 1 198 ? 3.975 6.223 -24.995 1.00 94.38 198 GLU A O 1
ATOM 1549 N N . VAL A 1 199 ? 5.848 5.433 -24.027 1.00 92.88 199 VAL A N 1
ATOM 1550 C CA . VAL A 1 199 ? 6.434 6.723 -23.667 1.00 92.88 199 VAL A CA 1
ATOM 1551 C C . VAL A 1 199 ? 7.769 6.854 -24.386 1.00 92.88 199 VAL A C 1
ATOM 1553 O O . VAL A 1 199 ? 8.662 6.026 -24.235 1.00 92.88 199 VAL A O 1
ATOM 1556 N N . LEU A 1 200 ? 7.898 7.897 -25.204 1.00 94.25 200 LEU A N 1
ATOM 1557 C CA . LEU A 1 200 ? 9.127 8.195 -25.935 1.00 94.25 200 LEU A CA 1
ATOM 1558 C C . LEU A 1 200 ? 9.910 9.258 -25.174 1.00 94.25 200 LEU A C 1
ATOM 1560 O O . LEU A 1 200 ? 9.461 10.402 -25.079 1.00 94.25 200 LEU A O 1
ATOM 1564 N N . VAL A 1 201 ? 11.082 8.889 -24.669 1.00 93.44 201 VAL A N 1
ATOM 1565 C CA . VAL A 1 201 ? 11.969 9.793 -23.938 1.00 93.44 201 VAL A CA 1
ATOM 1566 C C . VAL A 1 201 ? 13.107 10.219 -24.850 1.00 93.44 201 VAL A C 1
ATOM 1568 O O . VAL A 1 201 ? 13.863 9.392 -25.361 1.00 93.44 201 VAL A O 1
ATOM 1571 N N . GLN A 1 202 ? 13.217 11.525 -25.080 1.00 92.50 202 GLN A N 1
ATOM 1572 C CA . GLN A 1 202 ? 14.287 12.102 -25.882 1.00 92.50 202 GLN A CA 1
ATOM 1573 C C . GLN A 1 202 ? 15.479 12.435 -24.987 1.00 92.50 202 GLN A C 1
ATOM 1575 O O . GLN A 1 202 ? 15.426 13.383 -24.206 1.00 92.50 202 GLN A O 1
ATOM 1580 N N . VAL A 1 203 ? 16.566 11.686 -25.146 1.00 89.81 203 VAL A N 1
ATOM 1581 C CA . VAL A 1 203 ? 17.818 11.944 -24.434 1.00 89.81 203 VAL A CA 1
ATOM 1582 C C . VAL A 1 203 ? 18.557 13.063 -25.148 1.00 89.81 203 VAL A C 1
ATOM 1584 O O . VAL A 1 203 ? 18.721 13.024 -26.371 1.00 89.81 203 VAL A O 1
ATOM 1587 N N . SER A 1 204 ? 19.009 14.056 -24.388 1.00 88.94 204 SER A N 1
ATOM 1588 C CA . SER A 1 204 ? 19.761 15.197 -24.909 1.00 88.94 204 SER A CA 1
ATOM 1589 C C . SER A 1 204 ? 21.146 15.270 -24.273 1.00 88.94 204 SER A C 1
ATOM 1591 O O . SER A 1 204 ? 21.336 14.826 -23.145 1.00 88.94 204 SER A O 1
ATOM 1593 N N . ASP A 1 205 ? 22.120 15.820 -24.994 1.00 87.00 205 ASP A N 1
ATOM 1594 C CA . ASP A 1 205 ? 23.453 16.080 -24.449 1.00 87.00 205 ASP A CA 1
ATOM 1595 C C . ASP A 1 205 ? 23.456 17.289 -23.489 1.00 87.00 205 ASP A C 1
ATOM 1597 O O . ASP A 1 205 ? 22.449 17.975 -23.304 1.00 87.00 205 ASP A O 1
ATOM 1601 N N . GLU A 1 206 ? 24.615 17.606 -22.899 1.00 84.38 206 GLU A N 1
ATOM 1602 C CA . GLU A 1 206 ? 24.779 18.773 -22.013 1.00 84.38 206 GLU A CA 1
ATOM 1603 C C . GLU A 1 206 ? 24.438 20.120 -22.688 1.00 84.38 206 GLU A C 1
ATOM 1605 O O . GLU A 1 206 ? 24.203 21.120 -22.004 1.00 84.38 206 GLU A O 1
ATOM 1610 N N . ALA A 1 207 ? 24.434 20.181 -24.025 1.00 86.19 207 ALA A N 1
ATOM 1611 C CA . ALA A 1 207 ? 24.052 21.364 -24.791 1.00 86.19 207 ALA A CA 1
ATOM 1612 C C . ALA A 1 207 ? 22.541 21.418 -25.097 1.00 86.19 207 ALA A C 1
ATOM 1614 O O . ALA A 1 207 ? 22.074 22.428 -25.633 1.00 86.19 207 ALA A O 1
ATOM 1615 N N . GLY A 1 208 ? 21.782 20.382 -24.724 1.00 84.25 208 GLY A N 1
ATOM 1616 C CA . GLY A 1 208 ? 20.353 20.240 -24.990 1.00 84.25 208 GLY A CA 1
ATOM 1617 C C . GLY A 1 208 ? 20.037 19.772 -26.412 1.00 84.25 208 GLY A C 1
ATOM 1618 O O . GLY A 1 208 ? 18.898 19.918 -26.855 1.00 84.25 208 GLY A O 1
ATOM 1619 N N . GLU A 1 209 ? 21.024 19.257 -27.148 1.00 86.88 209 GLU A N 1
ATOM 1620 C CA . GLU A 1 209 ? 20.809 18.688 -28.477 1.00 86.88 209 GLU A CA 1
ATOM 1621 C C . GLU A 1 209 ? 20.404 17.212 -28.352 1.00 86.88 209 GLU A C 1
ATOM 1623 O O . GLU A 1 209 ? 21.003 16.476 -27.566 1.00 86.88 209 GLU A O 1
ATOM 1628 N N . PRO A 1 210 ? 19.406 16.745 -29.121 1.00 86.38 210 PRO A N 1
ATOM 1629 C CA . PRO A 1 210 ? 18.911 15.383 -28.997 1.00 86.38 210 PRO A CA 1
ATOM 1630 C C . PRO A 1 210 ? 19.932 14.371 -29.520 1.00 86.38 210 PRO A C 1
ATOM 1632 O O . PRO A 1 210 ? 20.376 14.456 -30.668 1.00 86.38 210 PRO A O 1
ATOM 1635 N N . VAL A 1 211 ? 20.263 13.395 -28.680 1.00 87.62 211 VAL A N 1
ATOM 1636 C CA . VAL A 1 211 ? 21.218 12.323 -28.972 1.00 87.62 211 VAL A CA 1
ATOM 1637 C C . VAL A 1 211 ? 20.485 11.061 -29.398 1.00 87.62 211 VAL A C 1
ATOM 1639 O O . VAL A 1 211 ? 20.816 10.498 -30.435 1.00 87.62 211 VAL A O 1
ATOM 1642 N N . GLU A 1 212 ? 19.472 10.655 -28.633 1.00 89.50 212 GLU A N 1
ATOM 1643 C CA . GLU A 1 212 ? 18.808 9.361 -28.798 1.00 89.50 212 GLU A CA 1
ATOM 1644 C C . GLU A 1 212 ? 17.333 9.437 -28.378 1.00 89.50 212 GLU A C 1
ATOM 1646 O O . GLU A 1 212 ? 16.891 10.402 -27.746 1.00 89.50 212 GLU A O 1
ATOM 1651 N N . THR A 1 213 ? 16.532 8.438 -28.749 1.00 92.19 213 THR A N 1
ATOM 1652 C CA . THR A 1 213 ? 15.153 8.303 -28.261 1.00 92.19 213 THR A CA 1
ATOM 1653 C C . THR A 1 213 ? 14.936 6.906 -27.704 1.00 92.19 213 THR A C 1
ATOM 1655 O O . THR A 1 213 ? 14.979 5.927 -28.444 1.00 92.19 213 THR A O 1
ATOM 1658 N N . ILE A 1 214 ? 14.666 6.827 -26.403 1.00 93.56 214 ILE A N 1
ATOM 1659 C CA . ILE A 1 214 ? 14.366 5.578 -25.707 1.00 93.56 214 ILE A CA 1
ATOM 1660 C C . ILE A 1 214 ? 12.852 5.389 -25.668 1.00 93.56 214 ILE A C 1
ATOM 1662 O O . ILE A 1 214 ? 12.104 6.322 -25.378 1.00 93.56 214 ILE A O 1
ATOM 1666 N N . THR A 1 215 ? 12.398 4.180 -25.989 1.00 94.25 215 THR A N 1
ATOM 1667 C CA . THR A 1 215 ? 10.986 3.801 -25.869 1.00 94.25 215 THR A CA 1
ATOM 1668 C C . THR A 1 215 ? 10.793 3.041 -24.568 1.00 94.25 215 THR A C 1
ATOM 1670 O O . THR A 1 215 ? 11.432 2.014 -24.352 1.00 94.25 215 THR A O 1
ATOM 1673 N N . LEU A 1 216 ? 9.902 3.547 -23.725 1.00 94.94 216 LEU A N 1
ATOM 1674 C CA . LEU A 1 216 ? 9.448 2.905 -22.502 1.00 94.94 216 LEU A CA 1
ATOM 1675 C C . LEU A 1 216 ? 8.033 2.376 -22.719 1.00 94.94 216 LEU A C 1
ATOM 1677 O O . LEU A 1 216 ? 7.181 3.063 -23.285 1.00 94.94 216 LEU A O 1
ATOM 1681 N N . LEU A 1 217 ? 7.773 1.173 -22.235 1.00 95.31 217 LEU A N 1
ATOM 1682 C CA . LEU A 1 217 ? 6.435 0.642 -22.055 1.00 95.31 217 LEU A CA 1
ATOM 1683 C C . LEU A 1 217 ? 5.999 0.931 -20.624 1.00 95.31 217 LEU A C 1
ATOM 1685 O O . LEU A 1 217 ? 6.691 0.585 -19.670 1.00 95.31 217 LEU A O 1
ATOM 1689 N N . MET A 1 218 ? 4.846 1.566 -20.484 1.00 95.12 218 MET A N 1
ATOM 1690 C CA . MET A 1 218 ? 4.257 1.918 -19.202 1.00 95.12 218 MET A CA 1
ATOM 1691 C C . MET A 1 218 ? 2.923 1.205 -19.052 1.00 95.12 218 MET A C 1
ATOM 1693 O O . MET A 1 218 ? 2.044 1.325 -19.906 1.00 95.12 218 MET A O 1
ATOM 1697 N N . ALA A 1 219 ? 2.773 0.479 -17.956 1.00 93.69 219 ALA A N 1
ATOM 1698 C CA . ALA A 1 219 ? 1.517 -0.111 -17.533 1.00 93.69 219 ALA A CA 1
ATOM 1699 C C . ALA A 1 219 ? 1.002 0.616 -16.289 1.00 93.69 219 ALA A C 1
ATOM 1701 O O . ALA A 1 219 ? 1.767 0.889 -15.364 1.00 93.69 219 ALA A O 1
ATOM 1702 N N . SER A 1 220 ? -0.305 0.879 -16.270 1.00 88.25 220 SER A N 1
ATOM 1703 C CA . SER A 1 220 ? -1.023 1.419 -15.113 1.00 88.25 220 SER A CA 1
ATOM 1704 C C . SER A 1 220 ? -2.042 0.400 -14.594 1.00 88.25 220 SER A C 1
ATOM 1706 O O . SER A 1 220 ? -2.631 -0.349 -15.376 1.00 88.25 220 SER A O 1
ATOM 1708 N N . GLY A 1 221 ? -2.285 0.395 -13.285 1.00 85.69 221 GLY A N 1
ATOM 1709 C CA . GLY A 1 221 ? -3.325 -0.377 -12.602 1.00 85.69 221 GLY A CA 1
ATOM 1710 C C . GLY A 1 221 ? -2.803 -1.370 -11.563 1.00 85.69 221 GLY A C 1
ATOM 1711 O O . GLY A 1 221 ? -3.410 -1.501 -10.504 1.00 85.69 221 GLY A O 1
ATOM 1712 N N . SER A 1 222 ? -1.693 -2.066 -11.826 1.00 91.44 222 SER A N 1
ATOM 1713 C CA . SER A 1 222 ? -1.045 -2.912 -10.816 1.00 91.44 222 SER A CA 1
ATOM 1714 C C . SER A 1 222 ? 0.385 -3.268 -11.199 1.00 91.44 222 SER A C 1
ATOM 1716 O O . SER A 1 222 ? 0.633 -3.971 -12.180 1.00 91.44 222 SER A O 1
ATOM 1718 N N . ALA A 1 223 ? 1.329 -2.859 -10.362 1.00 93.88 223 ALA A N 1
ATOM 1719 C CA . ALA A 1 223 ? 2.735 -3.172 -10.527 1.00 93.88 223 ALA A CA 1
ATOM 1720 C C . ALA A 1 223 ? 3.065 -4.633 -10.175 1.00 93.88 223 ALA A C 1
ATOM 1722 O O . ALA A 1 223 ? 4.099 -5.155 -10.587 1.00 93.88 223 ALA A O 1
ATOM 1723 N N . ALA A 1 224 ? 2.149 -5.351 -9.510 1.00 95.69 224 ALA A N 1
ATOM 1724 C CA . ALA A 1 224 ? 2.272 -6.786 -9.245 1.00 95.69 224 ALA A CA 1
ATOM 1725 C C . ALA A 1 224 ? 2.401 -7.632 -10.526 1.00 95.69 224 ALA A C 1
ATOM 1727 O O . ALA A 1 224 ? 2.953 -8.734 -10.479 1.00 95.69 224 ALA A O 1
ATOM 1728 N N . TRP A 1 225 ? 1.956 -7.111 -11.677 1.00 95.62 225 TRP A N 1
ATOM 1729 C CA . TRP A 1 225 ? 2.193 -7.727 -12.983 1.00 95.62 225 TRP A CA 1
ATOM 1730 C C . TRP A 1 225 ? 3.678 -7.856 -13.342 1.00 95.62 225 TRP A C 1
ATOM 1732 O O . TRP A 1 225 ? 4.006 -8.701 -14.171 1.00 95.62 225 TRP A O 1
ATOM 1742 N N . ALA A 1 226 ? 4.584 -7.134 -12.667 1.00 95.06 226 ALA A N 1
ATOM 1743 C CA . ALA A 1 226 ? 6.030 -7.339 -12.779 1.00 95.06 226 ALA A CA 1
ATOM 1744 C C . ALA A 1 226 ? 6.426 -8.809 -12.538 1.00 95.06 226 ALA A C 1
ATOM 1746 O O . ALA A 1 226 ? 7.298 -9.346 -13.216 1.00 95.06 226 ALA A O 1
ATOM 1747 N N . LEU A 1 227 ? 5.741 -9.494 -11.615 1.00 96.06 227 LEU A N 1
ATOM 1748 C CA . LEU A 1 227 ? 5.986 -10.904 -11.290 1.00 96.06 227 LEU A CA 1
ATOM 1749 C C . LEU A 1 227 ? 5.474 -11.884 -12.356 1.00 96.06 227 LEU A C 1
ATOM 1751 O O . LEU A 1 227 ? 5.777 -13.073 -12.283 1.00 96.06 227 LEU A O 1
ATOM 1755 N N . LEU A 1 228 ? 4.685 -11.405 -13.320 1.00 95.44 228 LEU A N 1
ATOM 1756 C CA . LEU A 1 228 ? 4.032 -12.194 -14.368 1.00 95.44 228 LEU A CA 1
ATOM 1757 C C . LEU A 1 228 ? 4.414 -11.714 -15.774 1.00 95.44 228 LEU A C 1
ATOM 1759 O O . LEU A 1 228 ? 3.688 -11.978 -16.729 1.00 95.44 228 LEU A O 1
ATOM 1763 N N . LEU A 1 229 ? 5.538 -11.009 -15.916 1.00 92.75 229 LEU A N 1
ATOM 1764 C CA . LEU A 1 229 ? 5.940 -10.421 -17.194 1.00 92.75 229 LEU A CA 1
ATOM 1765 C C . LEU A 1 229 ? 6.154 -11.447 -18.313 1.00 92.75 229 LEU A C 1
ATOM 1767 O O . LEU A 1 229 ? 5.824 -11.172 -19.460 1.00 92.75 229 LEU A O 1
ATOM 1771 N N . ASP A 1 230 ? 6.603 -12.657 -17.979 1.00 91.25 230 ASP A N 1
ATOM 1772 C CA . ASP A 1 230 ? 6.725 -13.762 -18.939 1.00 91.25 230 ASP A CA 1
ATOM 1773 C C . ASP A 1 230 ? 5.359 -14.259 -19.484 1.00 91.25 230 ASP A C 1
ATOM 1775 O O . ASP A 1 230 ? 5.315 -15.079 -20.402 1.00 91.25 230 ASP A O 1
ATOM 1779 N N . GLU A 1 231 ? 4.233 -13.812 -18.911 1.00 91.56 231 GLU A N 1
ATOM 1780 C CA . GLU A 1 231 ? 2.870 -14.217 -19.290 1.00 91.56 231 GLU A CA 1
ATOM 1781 C C . GLU A 1 231 ? 2.091 -13.135 -20.059 1.00 91.56 231 GLU A C 1
ATOM 1783 O O . GLU A 1 231 ? 0.967 -13.402 -20.495 1.00 91.56 231 GLU A O 1
ATOM 1788 N N . VAL A 1 232 ? 2.644 -11.926 -20.221 1.00 89.31 232 VAL A N 1
ATOM 1789 C CA . VAL A 1 232 ? 1.937 -10.775 -20.812 1.00 89.31 232 VAL A CA 1
ATOM 1790 C C . VAL A 1 232 ? 2.534 -10.357 -22.155 1.00 89.31 232 VAL A C 1
ATOM 1792 O O . VAL A 1 232 ? 3.705 -10.582 -22.435 1.00 89.31 232 VAL A O 1
ATOM 1795 N N . GLU A 1 233 ? 1.709 -9.746 -23.006 1.00 85.62 233 GLU A N 1
ATOM 1796 C CA . GLU A 1 233 ? 2.173 -9.101 -24.240 1.00 85.62 233 GLU A CA 1
ATOM 1797 C C . GLU A 1 233 ? 2.554 -7.642 -23.956 1.00 85.62 233 GLU A C 1
ATOM 1799 O O . GLU A 1 233 ? 1.844 -7.029 -23.163 1.00 85.62 233 GLU A O 1
ATOM 1804 N N . PRO A 1 234 ? 3.561 -7.054 -24.635 1.00 84.12 234 PRO A N 1
ATOM 1805 C CA . PRO A 1 234 ? 4.394 -7.690 -25.656 1.00 84.12 234 PRO A CA 1
ATOM 1806 C C . PRO A 1 234 ? 5.395 -8.684 -25.058 1.00 84.12 234 PRO A C 1
ATOM 1808 O O . PRO A 1 234 ? 5.856 -8.510 -23.934 1.00 84.12 234 PRO A O 1
ATOM 1811 N N . GLU A 1 235 ? 5.738 -9.714 -25.839 1.00 85.94 235 GLU A N 1
ATOM 1812 C CA . GLU A 1 235 ? 6.834 -10.619 -25.481 1.00 85.94 235 GLU A CA 1
ATOM 1813 C C . GLU A 1 235 ? 8.122 -9.806 -25.332 1.00 85.94 235 GLU A C 1
ATOM 1815 O O . GLU A 1 235 ? 8.533 -9.108 -26.261 1.00 85.94 235 GLU A O 1
ATOM 1820 N N . LEU A 1 236 ? 8.735 -9.901 -24.156 1.00 84.88 236 LEU A N 1
ATOM 1821 C CA . LEU A 1 236 ? 9.967 -9.197 -23.833 1.00 84.88 236 LEU A CA 1
ATOM 1822 C C . LEU A 1 236 ? 11.167 -9.835 -24.544 1.00 84.88 236 LEU A C 1
ATOM 1824 O O . LEU A 1 236 ? 11.208 -11.050 -24.760 1.00 84.88 236 LEU A O 1
ATOM 1828 N N . ALA A 1 237 ? 12.180 -9.027 -24.856 1.00 84.56 237 ALA A N 1
ATOM 1829 C CA . ALA A 1 237 ? 13.449 -9.512 -25.388 1.00 84.56 237 ALA A CA 1
ATOM 1830 C C . ALA A 1 237 ? 14.052 -10.670 -24.559 1.00 84.56 237 ALA A C 1
ATOM 1832 O O . ALA A 1 237 ? 14.219 -10.568 -23.344 1.00 84.56 237 ALA A O 1
ATOM 1833 N N . GLU A 1 238 ? 14.486 -11.751 -25.229 1.00 83.00 238 GLU A N 1
ATOM 1834 C CA . GLU A 1 238 ? 15.101 -12.935 -24.586 1.00 83.00 238 GLU A CA 1
ATOM 1835 C C . GLU A 1 238 ? 16.344 -12.593 -23.741 1.00 83.00 238 GLU A C 1
ATOM 1837 O O . GLU A 1 238 ? 16.696 -13.296 -22.785 1.00 83.00 238 GLU A O 1
ATOM 1842 N N . SER A 1 239 ? 17.042 -11.516 -24.112 1.00 84.69 239 SER A N 1
ATOM 1843 C CA . SER A 1 239 ? 18.191 -11.011 -23.369 1.00 84.69 239 SER A CA 1
ATOM 1844 C C . SER A 1 239 ? 17.809 -10.485 -21.991 1.00 84.69 239 SER A C 1
ATOM 1846 O O . SER A 1 239 ? 18.657 -10.549 -21.114 1.00 84.69 239 SER A O 1
ATOM 1848 N N . GLY A 1 240 ? 16.566 -10.050 -21.785 1.00 90.00 240 GLY A N 1
ATOM 1849 C CA . GLY A 1 240 ? 16.101 -9.325 -20.607 1.00 90.00 240 GLY A CA 1
ATOM 1850 C C . GLY A 1 240 ? 15.784 -7.863 -20.922 1.00 90.00 240 GLY A C 1
ATOM 1851 O O . GLY A 1 240 ? 16.060 -7.372 -22.022 1.00 90.00 240 GLY A O 1
ATOM 1852 N N . VAL A 1 241 ? 15.188 -7.186 -19.943 1.00 94.12 241 VAL A N 1
ATOM 1853 C CA . VAL A 1 241 ? 14.733 -5.791 -20.030 1.00 94.12 241 VAL A CA 1
ATOM 1854 C C . VAL A 1 241 ? 15.095 -5.022 -18.767 1.00 94.12 241 VAL A C 1
ATOM 1856 O O . VAL A 1 241 ? 15.285 -5.605 -17.697 1.00 94.12 241 VAL A O 1
ATOM 1859 N N . VAL A 1 242 ? 15.167 -3.700 -18.885 1.00 96.00 242 VAL A N 1
ATOM 1860 C CA . VAL A 1 242 ? 15.223 -2.799 -17.733 1.00 96.00 242 VAL A CA 1
ATOM 1861 C C . VAL A 1 242 ? 13.796 -2.523 -17.268 1.00 96.00 242 VAL A C 1
ATOM 1863 O O . VAL A 1 242 ? 12.897 -2.323 -18.079 1.00 96.00 242 VAL A O 1
ATOM 1866 N N . LEU A 1 243 ? 13.583 -2.535 -15.960 1.00 95.38 243 LEU A N 1
ATOM 1867 C CA . LEU A 1 243 ? 12.285 -2.447 -15.312 1.00 95.38 243 LEU A CA 1
ATOM 1868 C C . LEU A 1 243 ? 12.348 -1.473 -14.138 1.00 95.38 243 LEU A C 1
ATOM 1870 O O . LEU A 1 243 ? 13.339 -1.455 -13.415 1.00 95.38 243 LEU A O 1
ATOM 1874 N N . ALA A 1 244 ? 11.283 -0.716 -13.903 1.00 95.56 244 ALA A N 1
ATOM 1875 C CA . ALA A 1 244 ? 11.104 0.043 -12.667 1.00 95.56 244 ALA A CA 1
ATOM 1876 C C . ALA A 1 244 ? 9.667 -0.065 -12.157 1.00 95.56 244 ALA A C 1
ATOM 1878 O O . ALA A 1 244 ? 8.721 -0.200 -12.935 1.00 95.56 244 ALA A O 1
ATOM 1879 N N . VAL A 1 245 ? 9.523 -0.005 -10.835 1.00 95.50 245 VAL A N 1
ATOM 1880 C CA . VAL A 1 245 ? 8.252 -0.140 -10.110 1.00 95.50 245 VAL A CA 1
ATOM 1881 C C . VAL A 1 245 ? 8.102 1.096 -9.218 1.00 95.50 245 VAL A C 1
ATOM 1883 O O . VAL A 1 245 ? 8.368 1.005 -8.024 1.00 95.50 245 VAL A O 1
ATOM 1886 N N . PRO A 1 246 ? 7.775 2.275 -9.777 1.00 93.50 246 PRO A N 1
ATOM 1887 C CA . PRO A 1 246 ? 7.754 3.513 -8.997 1.00 93.50 246 PRO A CA 1
ATOM 1888 C C . PRO A 1 246 ? 6.622 3.554 -7.961 1.00 93.50 246 PRO A C 1
ATOM 1890 O O . PRO A 1 246 ? 6.760 4.198 -6.922 1.00 93.50 246 PRO A O 1
ATOM 1893 N N . SER A 1 247 ? 5.518 2.845 -8.206 1.00 93.44 247 SER A N 1
ATOM 1894 C CA . SER A 1 247 ? 4.350 2.809 -7.323 1.00 93.44 247 SER A CA 1
ATOM 1895 C C . SER A 1 247 ? 3.618 1.465 -7.401 1.00 93.44 247 SER A C 1
ATOM 1897 O O . SER A 1 247 ? 3.907 0.641 -8.269 1.00 93.44 247 SER A O 1
ATOM 1899 N N . GLN A 1 248 ? 2.634 1.235 -6.525 1.00 92.88 248 GLN A N 1
ATOM 1900 C CA . GLN A 1 248 ? 1.807 0.011 -6.533 1.00 92.88 248 GLN A CA 1
ATOM 1901 C C . GLN A 1 248 ? 1.017 -0.202 -7.823 1.00 92.88 248 GLN A C 1
ATOM 1903 O O . GLN A 1 248 ? 0.617 -1.328 -8.130 1.00 92.88 248 GLN A O 1
ATOM 1908 N N . ASP A 1 249 ? 0.752 0.869 -8.558 1.00 92.38 249 ASP A N 1
ATOM 1909 C CA . ASP A 1 249 ? -0.095 0.884 -9.740 1.00 92.38 249 ASP A CA 1
ATOM 1910 C C . ASP A 1 249 ? 0.684 1.139 -11.033 1.00 92.38 249 ASP A C 1
ATOM 1912 O O . ASP A 1 249 ? 0.099 0.994 -12.102 1.00 92.38 249 ASP A O 1
ATOM 1916 N N . THR A 1 250 ? 1.983 1.445 -10.973 1.00 94.44 250 THR A N 1
ATOM 1917 C CA . THR A 1 250 ? 2.785 1.772 -12.159 1.00 94.44 250 THR A CA 1
ATOM 1918 C C . THR A 1 250 ? 3.945 0.804 -12.349 1.00 94.44 250 THR A C 1
ATOM 1920 O O . THR A 1 250 ? 4.699 0.499 -11.427 1.00 94.44 250 THR A O 1
ATOM 1923 N N . LEU A 1 251 ? 4.115 0.349 -13.590 1.00 95.31 251 LEU A N 1
ATOM 1924 C CA . LEU A 1 251 ? 5.219 -0.500 -14.024 1.00 95.31 251 LEU A CA 1
ATOM 1925 C C . LEU A 1 251 ? 5.823 0.057 -15.312 1.00 95.31 251 LEU A C 1
ATOM 1927 O O . LEU A 1 251 ? 5.112 0.273 -16.294 1.00 95.31 251 LEU A O 1
ATOM 1931 N N . LEU A 1 252 ? 7.139 0.258 -15.308 1.00 96.06 252 LEU A N 1
ATOM 1932 C CA . LEU A 1 252 ? 7.915 0.715 -16.457 1.00 96.06 252 LEU A CA 1
ATOM 1933 C C . LEU A 1 252 ? 8.801 -0.417 -16.960 1.00 96.06 252 LEU A C 1
ATOM 1935 O O . LEU A 1 252 ? 9.448 -1.095 -16.163 1.00 96.06 252 LEU A O 1
ATOM 1939 N N . VAL A 1 253 ? 8.853 -0.599 -18.276 1.00 95.62 253 VAL A N 1
ATOM 1940 C CA . VAL A 1 253 ? 9.691 -1.600 -18.938 1.00 95.62 253 VAL A CA 1
ATOM 1941 C C . VAL A 1 253 ? 10.367 -0.983 -20.157 1.00 95.62 253 VAL A C 1
ATOM 1943 O O . VAL A 1 253 ? 9.729 -0.294 -20.948 1.00 95.62 253 VAL A O 1
ATOM 1946 N N . ALA A 1 254 ? 11.655 -1.248 -20.335 1.00 95.31 254 ALA A N 1
ATOM 1947 C CA . ALA A 1 254 ? 12.436 -0.792 -21.473 1.00 95.31 254 ALA A CA 1
ATOM 1948 C C . ALA A 1 254 ? 13.316 -1.923 -22.001 1.00 95.31 254 ALA A C 1
ATOM 1950 O O . ALA A 1 254 ? 14.097 -2.527 -21.260 1.00 95.31 254 ALA A O 1
ATOM 1951 N N . GLU A 1 255 ? 13.223 -2.195 -23.298 1.00 93.38 255 GLU A N 1
ATOM 1952 C CA . GLU A 1 255 ? 14.204 -3.052 -23.956 1.00 93.38 255 GLU A CA 1
ATOM 1953 C C . GLU A 1 255 ? 15.527 -2.308 -24.134 1.00 93.38 255 GLU A C 1
ATOM 1955 O O . GLU A 1 255 ? 15.561 -1.086 -24.278 1.00 93.38 255 GLU A O 1
ATOM 1960 N N . VAL A 1 256 ? 16.622 -3.065 -24.160 1.00 89.69 256 VAL A N 1
ATOM 1961 C CA . VAL A 1 256 ? 17.964 -2.541 -24.426 1.00 89.69 256 VAL A CA 1
ATOM 1962 C C . VAL A 1 256 ? 18.309 -2.863 -25.881 1.00 89.69 256 VAL A C 1
ATOM 1964 O O . VAL A 1 256 ? 18.574 -4.029 -26.183 1.00 89.69 256 VAL A O 1
ATOM 1967 N N . PRO A 1 257 ? 18.284 -1.877 -26.803 1.00 84.19 257 PRO A N 1
ATOM 1968 C CA . PRO A 1 257 ? 18.458 -2.152 -28.230 1.00 84.19 257 PRO A CA 1
ATOM 1969 C C . PRO A 1 257 ? 19.860 -2.673 -28.564 1.00 84.19 257 PRO A C 1
ATOM 1971 O O . PRO A 1 257 ? 20.015 -3.581 -29.383 1.00 84.19 257 PRO A O 1
ATOM 1974 N N . GLU A 1 258 ? 20.876 -2.098 -27.918 1.00 86.38 258 GLU A N 1
ATOM 1975 C CA . GLU A 1 258 ? 22.293 -2.429 -28.070 1.00 86.38 258 GLU A CA 1
ATOM 1976 C C . GLU A 1 258 ? 22.960 -2.450 -26.682 1.00 86.38 258 GLU A C 1
ATOM 1978 O O . GLU A 1 258 ? 22.593 -1.678 -25.798 1.00 86.38 258 GLU A O 1
ATOM 1983 N N . GLU A 1 259 ? 23.922 -3.352 -26.456 1.00 84.31 259 GLU A N 1
ATOM 1984 C CA . GLU A 1 259 ? 24.544 -3.570 -25.132 1.00 84.31 259 GLU A CA 1
ATOM 1985 C C . GLU A 1 259 ? 25.218 -2.304 -24.569 1.00 84.31 259 GLU A C 1
ATOM 1987 O O . GLU A 1 259 ? 25.214 -2.082 -23.361 1.00 84.31 259 GLU A O 1
ATOM 1992 N N . ASP A 1 260 ? 25.760 -1.446 -25.434 1.00 88.06 260 ASP A N 1
ATOM 1993 C CA . ASP A 1 260 ? 26.379 -0.167 -25.071 1.00 88.06 260 ASP A CA 1
ATOM 1994 C C . ASP A 1 260 ? 25.368 0.936 -24.717 1.00 88.06 260 ASP A C 1
ATOM 1996 O O . ASP A 1 260 ? 25.769 1.980 -24.205 1.00 88.06 260 ASP A O 1
ATOM 2000 N N . MET A 1 261 ? 24.069 0.699 -24.925 1.00 89.62 261 MET A N 1
ATOM 2001 C CA . MET A 1 261 ? 22.990 1.592 -24.496 1.00 89.62 261 MET A CA 1
ATOM 2002 C C . MET A 1 261 ? 22.456 1.267 -23.098 1.00 89.62 261 MET A C 1
ATOM 2004 O O . MET A 1 261 ? 21.597 1.995 -22.606 1.00 89.62 261 MET A O 1
ATOM 2008 N N . LEU A 1 262 ? 22.926 0.192 -22.456 1.00 90.94 262 LEU A N 1
ATOM 2009 C CA . LEU A 1 262 ? 22.379 -0.275 -21.181 1.00 90.94 262 LEU A CA 1
ATOM 2010 C C . LEU A 1 262 ? 22.380 0.817 -20.105 1.00 90.94 262 LEU A C 1
ATOM 2012 O O . LEU A 1 262 ? 21.333 1.090 -19.526 1.00 90.94 262 LEU A O 1
ATOM 2016 N N . ASP A 1 263 ? 23.523 1.467 -19.880 1.00 90.81 263 ASP A N 1
ATOM 2017 C CA . ASP A 1 263 ? 23.653 2.517 -18.861 1.00 90.81 263 ASP A CA 1
ATOM 2018 C C . ASP A 1 263 ? 22.695 3.687 -19.137 1.00 90.81 263 ASP A C 1
ATOM 2020 O O . ASP A 1 263 ? 22.053 4.194 -18.220 1.00 90.81 263 ASP A O 1
ATOM 2024 N N . LEU A 1 264 ? 22.533 4.057 -20.413 1.00 91.69 264 LEU A N 1
ATOM 2025 C CA . LEU A 1 264 ? 21.623 5.121 -20.830 1.00 91.69 264 LEU A CA 1
ATOM 2026 C C . LEU A 1 264 ? 20.154 4.745 -20.594 1.00 91.69 264 LEU A C 1
ATOM 2028 O O . LEU A 1 264 ? 19.377 5.563 -20.111 1.00 91.69 264 LEU A O 1
ATOM 2032 N N . VAL A 1 265 ? 19.762 3.513 -20.930 1.00 93.56 265 VAL A N 1
ATOM 2033 C CA . VAL A 1 265 ? 18.394 3.025 -20.695 1.00 93.56 265 VAL A CA 1
ATOM 2034 C C . VAL A 1 265 ? 18.098 2.968 -19.197 1.00 93.56 265 VAL A C 1
ATOM 2036 O O . VAL A 1 265 ? 17.017 3.371 -18.781 1.00 93.56 265 VAL A O 1
ATOM 2039 N N . VAL A 1 266 ? 19.053 2.509 -18.384 1.00 94.06 266 VAL A N 1
ATOM 2040 C CA . VAL A 1 266 ? 18.929 2.470 -16.920 1.00 94.06 266 VAL A CA 1
ATOM 2041 C C . VAL A 1 266 ? 18.734 3.870 -16.342 1.00 94.06 266 VAL A C 1
ATOM 2043 O O . VAL A 1 266 ? 17.824 4.056 -15.537 1.00 94.06 266 VAL A O 1
ATOM 2046 N N . GLU A 1 267 ? 19.538 4.847 -16.767 1.00 92.06 267 GLU A N 1
ATOM 2047 C CA . GLU A 1 267 ? 19.417 6.242 -16.325 1.00 92.06 267 GLU A CA 1
ATOM 2048 C C . GLU A 1 267 ? 18.047 6.829 -16.687 1.00 92.06 267 GLU A C 1
ATOM 2050 O O . GLU A 1 267 ? 17.359 7.353 -15.815 1.00 92.06 267 GLU A O 1
ATOM 2055 N N . VAL A 1 268 ? 17.601 6.645 -17.934 1.00 93.38 268 VAL A N 1
ATOM 2056 C CA . VAL A 1 268 ? 16.289 7.120 -18.402 1.00 93.38 268 VAL A CA 1
ATOM 2057 C C . VAL A 1 268 ? 15.135 6.473 -17.635 1.00 93.38 268 VAL A C 1
ATOM 2059 O O . VAL A 1 268 ? 14.193 7.158 -17.243 1.00 93.38 268 VAL A O 1
ATOM 2062 N N . VAL A 1 269 ? 15.182 5.156 -17.416 1.00 95.00 269 VAL A N 1
ATOM 2063 C CA . VAL A 1 269 ? 14.140 4.447 -16.659 1.00 95.00 269 VAL A CA 1
ATOM 2064 C C . VAL A 1 269 ? 14.096 4.942 -15.213 1.00 95.00 269 VAL A C 1
ATOM 2066 O O . VAL A 1 269 ? 13.005 5.171 -14.698 1.00 95.00 269 VAL A O 1
ATOM 2069 N N . ALA A 1 270 ? 15.254 5.129 -14.575 1.00 93.56 270 ALA A N 1
ATOM 2070 C CA . ALA A 1 270 ? 15.337 5.618 -13.202 1.00 93.56 270 ALA A CA 1
ATOM 2071 C C . ALA A 1 270 ? 14.862 7.076 -13.067 1.00 93.56 270 ALA A C 1
ATOM 2073 O O . ALA A 1 270 ? 14.172 7.401 -12.105 1.00 93.56 270 ALA A O 1
ATOM 2074 N N . GLU A 1 271 ? 15.179 7.943 -14.034 1.00 92.12 271 GLU A N 1
ATOM 2075 C CA . GLU A 1 271 ? 14.695 9.330 -14.075 1.00 92.12 271 GLU A CA 1
ATOM 2076 C C . GLU A 1 271 ? 13.165 9.371 -14.164 1.00 92.12 271 GLU A C 1
ATOM 2078 O O . GLU A 1 271 ? 12.510 9.964 -13.308 1.00 92.12 271 GLU A O 1
ATOM 2083 N N . VAL A 1 272 ? 12.583 8.652 -15.130 1.00 93.50 272 VAL A N 1
ATOM 2084 C CA . VAL A 1 272 ? 11.122 8.594 -15.301 1.00 93.50 272 VAL A CA 1
ATOM 2085 C C . VAL A 1 272 ? 10.441 7.951 -14.090 1.00 93.50 272 VAL A C 1
ATOM 2087 O O . VAL A 1 272 ? 9.385 8.411 -13.659 1.00 93.50 272 VAL A O 1
A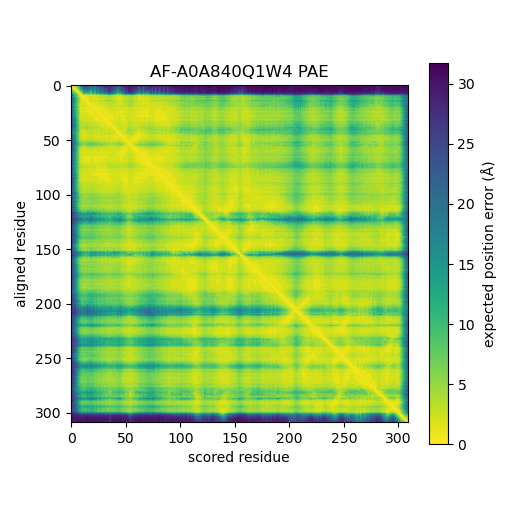TOM 2090 N N . ALA A 1 273 ? 11.035 6.908 -13.504 1.00 93.19 273 ALA A N 1
ATOM 2091 C CA . ALA A 1 273 ? 10.530 6.311 -12.272 1.00 93.19 273 ALA A CA 1
ATOM 2092 C C . ALA A 1 273 ? 10.566 7.307 -11.103 1.00 93.19 273 ALA A C 1
ATOM 2094 O O . ALA A 1 273 ? 9.595 7.402 -10.358 1.00 93.19 273 ALA A O 1
ATOM 2095 N N . GLY A 1 274 ? 11.652 8.071 -10.959 1.00 90.69 274 GLY A N 1
ATOM 2096 C CA . GLY A 1 274 ? 11.796 9.102 -9.933 1.00 90.69 274 GLY A CA 1
ATOM 2097 C C . GLY A 1 274 ? 10.749 10.212 -10.050 1.00 90.69 274 GLY A C 1
ATOM 2098 O O . GLY A 1 274 ? 10.158 10.594 -9.038 1.00 90.69 274 GLY A O 1
ATOM 2099 N N . ASP A 1 275 ? 10.464 10.669 -11.271 1.00 90.00 275 ASP A N 1
ATOM 2100 C CA . ASP A 1 275 ? 9.384 11.626 -11.535 1.00 90.00 275 ASP A CA 1
ATOM 2101 C C . ASP A 1 275 ? 8.022 11.051 -11.117 1.00 90.00 275 ASP A C 1
ATOM 2103 O O . ASP A 1 275 ? 7.255 11.715 -10.418 1.00 90.00 275 ASP A O 1
ATOM 2107 N N . HIS A 1 276 ? 7.747 9.784 -11.448 1.00 89.56 276 HIS A N 1
ATOM 2108 C CA . HIS A 1 276 ? 6.521 9.113 -11.011 1.00 89.56 276 HIS A CA 1
ATOM 2109 C C . HIS A 1 276 ? 6.419 8.994 -9.490 1.00 89.56 276 HIS A C 1
ATOM 2111 O O . HIS A 1 276 ? 5.360 9.282 -8.936 1.00 89.56 276 HIS A O 1
ATOM 2117 N N . VAL A 1 277 ? 7.497 8.615 -8.798 1.00 87.25 277 VAL A N 1
ATOM 2118 C CA . VAL A 1 277 ? 7.518 8.549 -7.326 1.00 87.25 277 VAL A CA 1
ATOM 2119 C C . VAL A 1 277 ? 7.178 9.912 -6.720 1.00 87.25 277 VAL A C 1
ATOM 2121 O O . VAL A 1 277 ? 6.398 9.978 -5.774 1.00 87.25 277 VAL A O 1
ATOM 2124 N N . ALA A 1 278 ? 7.716 11.003 -7.273 1.00 86.12 278 ALA A N 1
ATOM 2125 C CA . ALA A 1 278 ? 7.460 12.357 -6.780 1.00 86.12 278 ALA A CA 1
ATOM 2126 C C . ALA A 1 278 ? 6.003 12.821 -6.973 1.00 86.12 278 ALA A C 1
ATOM 2128 O O . ALA A 1 278 ? 5.533 13.683 -6.227 1.00 86.12 278 ALA A O 1
ATOM 2129 N N . GLU A 1 279 ? 5.300 12.268 -7.962 1.00 87.44 279 GLU A N 1
ATOM 2130 C CA . GLU A 1 279 ? 3.892 12.561 -8.257 1.00 87.44 279 GLU A CA 1
ATOM 2131 C C . GLU A 1 279 ? 2.908 11.578 -7.597 1.00 87.44 279 GLU A C 1
ATOM 2133 O O . GLU A 1 279 ? 1.700 11.823 -7.612 1.00 87.44 279 GLU A O 1
ATOM 2138 N N . THR A 1 280 ? 3.403 10.477 -7.023 1.00 85.88 280 THR A N 1
ATOM 2139 C CA . THR A 1 280 ? 2.575 9.408 -6.450 1.00 85.88 280 THR A CA 1
ATOM 2140 C C . THR A 1 280 ? 1.953 9.828 -5.115 1.00 85.88 280 THR A C 1
ATOM 2142 O O . THR A 1 280 ? 2.558 10.542 -4.312 1.00 85.88 280 THR A O 1
ATOM 2145 N N . GLU A 1 281 ? 0.731 9.358 -4.860 1.00 80.94 281 GLU A N 1
ATOM 2146 C CA . GLU A 1 281 ? 0.045 9.558 -3.583 1.00 80.94 281 GLU A CA 1
ATOM 2147 C C . GLU A 1 281 ? 0.808 8.892 -2.420 1.00 80.94 281 GLU A C 1
ATOM 2149 O O . GLU A 1 281 ? 1.492 7.874 -2.572 1.00 80.94 281 GLU A O 1
ATOM 2154 N N . VAL A 1 282 ? 0.710 9.484 -1.228 1.00 77.62 282 VAL A N 1
ATOM 2155 C CA . VAL A 1 282 ? 1.360 8.950 -0.022 1.00 77.62 282 VAL A CA 1
ATOM 2156 C C . VAL A 1 282 ? 0.859 7.524 0.237 1.00 77.62 282 VAL A C 1
ATOM 2158 O O . VAL A 1 282 ? -0.334 7.274 0.155 1.00 77.62 282 VAL A O 1
ATOM 2161 N N . GLY A 1 283 ? 1.772 6.592 0.532 1.00 75.00 283 GLY A N 1
ATOM 2162 C CA . GLY A 1 283 ? 1.447 5.174 0.758 1.00 75.00 283 GLY A CA 1
ATOM 2163 C C . GLY A 1 283 ? 1.496 4.292 -0.498 1.00 75.00 283 GLY A C 1
ATOM 2164 O O . GLY A 1 283 ? 1.546 3.069 -0.379 1.00 75.00 283 GLY A O 1
ATOM 2165 N N . TYR A 1 284 ? 1.560 4.883 -1.697 1.00 82.56 284 TYR A N 1
ATOM 2166 C CA . TYR A 1 284 ? 1.621 4.136 -2.960 1.00 82.56 284 TYR A CA 1
ATOM 2167 C C . TYR A 1 284 ? 3.020 4.081 -3.590 1.00 82.56 284 TYR A C 1
ATOM 2169 O O . TYR A 1 284 ? 3.272 3.194 -4.410 1.00 82.56 284 TYR A O 1
ATOM 2177 N N . GLY A 1 285 ? 3.919 5.002 -3.233 1.00 84.12 285 GLY A N 1
ATOM 2178 C CA . GLY A 1 285 ? 5.284 5.069 -3.766 1.00 84.12 285 GLY A CA 1
ATOM 2179 C C . GLY A 1 285 ? 6.185 3.934 -3.269 1.00 84.12 285 GLY A C 1
ATOM 2180 O O . GLY A 1 285 ? 6.025 3.454 -2.149 1.00 84.12 285 GLY A O 1
ATOM 2181 N N . ILE A 1 286 ? 7.129 3.507 -4.110 1.00 86.88 286 ILE A N 1
ATOM 2182 C CA . ILE A 1 286 ? 8.080 2.426 -3.803 1.00 86.88 286 ILE A CA 1
ATOM 2183 C C . ILE A 1 286 ? 9.521 2.945 -3.875 1.00 86.88 286 ILE A C 1
ATOM 2185 O O . ILE A 1 286 ? 10.098 3.289 -2.850 1.00 86.88 286 ILE A O 1
ATOM 2189 N N . ASP A 1 287 ? 10.112 3.012 -5.070 1.00 86.06 287 ASP A N 1
ATOM 2190 C CA . ASP A 1 287 ? 11.476 3.500 -5.301 1.00 86.06 287 ASP A CA 1
ATOM 2191 C C . ASP A 1 287 ? 11.637 3.913 -6.771 1.00 86.06 287 ASP A C 1
ATOM 2193 O O . ASP A 1 287 ? 11.015 3.341 -7.666 1.00 86.06 287 ASP A O 1
ATOM 2197 N N . GLY A 1 288 ? 12.526 4.872 -7.032 1.00 82.56 288 GLY A N 1
ATOM 2198 C CA . GLY A 1 288 ? 12.930 5.263 -8.389 1.00 82.56 288 GLY A CA 1
ATOM 2199 C C . GLY A 1 288 ? 13.982 4.328 -9.004 1.00 82.56 288 GLY A C 1
ATOM 2200 O O . GLY A 1 288 ? 14.555 4.636 -10.046 1.00 82.56 288 GLY A O 1
ATOM 2201 N N . GLY A 1 289 ? 14.300 3.215 -8.341 1.00 88.00 289 GLY A N 1
ATOM 2202 C CA . GLY A 1 289 ? 15.321 2.268 -8.764 1.00 88.00 289 GLY A CA 1
ATOM 2203 C C . GLY A 1 289 ? 14.968 1.528 -10.053 1.00 88.00 289 GLY A C 1
ATOM 2204 O O . GLY A 1 289 ? 13.817 1.176 -10.310 1.00 88.00 289 GLY A O 1
ATOM 2205 N N . ALA A 1 290 ? 16.004 1.236 -10.838 1.00 93.56 290 ALA A N 1
ATOM 2206 C CA . ALA A 1 290 ? 15.918 0.398 -12.024 1.00 93.56 290 ALA A CA 1
ATOM 2207 C C . ALA A 1 290 ? 16.474 -1.010 -11.750 1.00 93.56 290 ALA A C 1
ATOM 2209 O O . ALA A 1 290 ? 17.495 -1.204 -11.078 1.00 93.56 290 ALA A O 1
ATOM 2210 N N . TYR A 1 291 ? 15.813 -2.001 -12.331 1.00 94.81 291 TYR A N 1
ATOM 2211 C CA . TYR A 1 291 ? 16.066 -3.421 -12.156 1.00 94.81 291 TYR A CA 1
ATOM 2212 C C . TYR A 1 291 ? 16.241 -4.083 -13.517 1.00 94.81 291 TYR A C 1
ATOM 2214 O O . TYR A 1 291 ? 15.554 -3.759 -14.478 1.00 94.81 291 TYR A O 1
ATOM 2222 N N . TRP A 1 292 ? 17.146 -5.043 -13.607 1.00 94.81 292 TRP A N 1
ATOM 2223 C CA . TRP A 1 292 ? 17.191 -5.981 -14.716 1.00 94.81 292 TRP A CA 1
ATOM 2224 C C . TRP A 1 292 ? 16.192 -7.100 -14.466 1.00 94.81 292 TRP A C 1
ATOM 2226 O O . TRP A 1 292 ? 16.226 -7.720 -13.400 1.00 94.81 292 TRP A O 1
ATOM 2236 N N . TYR A 1 293 ? 15.352 -7.379 -15.454 1.00 94.44 293 TYR A N 1
ATOM 2237 C CA . TYR A 1 293 ? 14.450 -8.518 -15.459 1.00 94.44 293 TYR A CA 1
ATOM 2238 C C . TYR A 1 293 ? 14.837 -9.505 -16.558 1.00 94.44 293 TYR A C 1
ATOM 2240 O O . TYR A 1 293 ? 14.978 -9.128 -17.723 1.00 94.44 293 TYR A O 1
ATOM 2248 N N . GLN A 1 294 ? 14.960 -10.785 -16.203 1.00 92.50 294 GLN A N 1
ATOM 2249 C CA . GLN A 1 294 ? 15.148 -11.864 -17.171 1.00 92.50 294 GLN A CA 1
ATOM 2250 C C . GLN A 1 294 ? 14.568 -13.184 -16.648 1.00 92.50 294 GLN A C 1
ATOM 2252 O O . GLN A 1 294 ? 15.032 -13.701 -15.630 1.00 92.50 294 GLN A O 1
ATOM 2257 N N . ASN A 1 295 ? 13.613 -13.772 -17.380 1.00 88.12 295 ASN A N 1
ATOM 2258 C CA . ASN A 1 295 ? 13.007 -15.081 -17.085 1.00 88.12 295 ASN A CA 1
ATOM 2259 C C . ASN A 1 295 ? 12.568 -15.213 -15.610 1.00 88.12 295 ASN A C 1
ATOM 2261 O O . ASN A 1 295 ? 13.042 -16.095 -14.884 1.00 88.12 295 ASN A O 1
ATOM 2265 N N . GLY A 1 296 ? 11.749 -14.272 -15.136 1.00 88.69 296 GLY A N 1
ATOM 2266 C CA . GLY A 1 296 ? 11.255 -14.246 -13.755 1.00 88.69 296 GLY A CA 1
ATOM 2267 C C . GLY A 1 296 ? 12.274 -13.847 -12.678 1.00 88.69 296 GLY A C 1
ATOM 2268 O O . GLY A 1 296 ? 11.933 -13.861 -11.497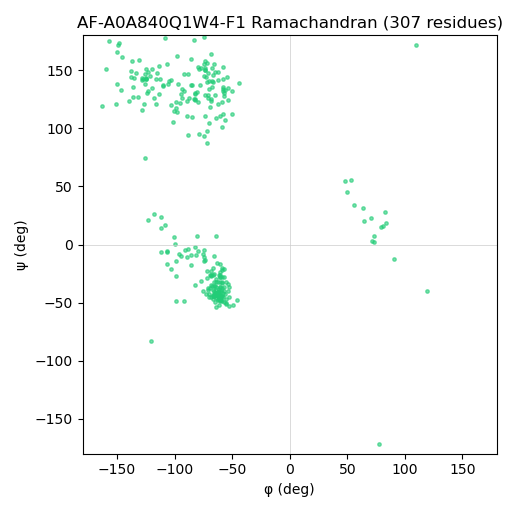 1.00 88.69 296 GLY A O 1
ATOM 2269 N N . SER A 1 297 ? 13.515 -13.510 -13.044 1.00 91.81 297 SER A N 1
ATOM 2270 C CA . SER A 1 297 ? 14.564 -13.099 -12.099 1.00 91.81 297 SER A CA 1
ATOM 2271 C C . SER A 1 297 ? 14.801 -11.592 -12.148 1.00 91.81 297 SER A C 1
ATOM 2273 O O . SER A 1 297 ? 14.833 -11.017 -13.234 1.00 91.81 297 SER A O 1
ATOM 2275 N N . PHE A 1 298 ? 15.024 -10.984 -10.979 1.00 94.38 298 PHE A N 1
ATOM 2276 C CA . PHE A 1 298 ? 15.272 -9.552 -10.813 1.00 94.38 298 PHE A CA 1
ATOM 2277 C C . PHE A 1 298 ? 16.680 -9.306 -10.262 1.00 94.38 298 PHE A C 1
ATOM 2279 O O . PHE A 1 298 ? 17.158 -10.038 -9.395 1.00 94.38 298 PHE A O 1
ATOM 2286 N N . SER A 1 299 ? 17.344 -8.247 -10.720 1.00 93.00 299 SER A N 1
ATOM 2287 C CA . SER A 1 299 ? 18.575 -7.749 -10.096 1.00 93.00 299 SER A CA 1
ATOM 2288 C C . SER A 1 299 ? 18.669 -6.234 -10.203 1.00 93.00 299 SER A C 1
ATOM 2290 O O . SER A 1 299 ? 18.462 -5.691 -11.282 1.00 93.00 299 SER A O 1
ATOM 2292 N N . ARG A 1 300 ? 18.997 -5.544 -9.108 1.00 91.69 300 ARG A N 1
ATOM 2293 C CA . ARG A 1 300 ? 19.125 -4.080 -9.093 1.00 91.69 300 ARG A CA 1
ATOM 2294 C C . ARG A 1 300 ? 20.318 -3.626 -9.936 1.00 91.69 300 ARG A C 1
ATOM 2296 O O . ARG A 1 300 ? 21.381 -4.246 -9.872 1.00 91.69 300 ARG A O 1
ATOM 2303 N N . PHE A 1 301 ? 20.163 -2.528 -10.671 1.00 86.00 301 PHE A N 1
ATOM 2304 C CA . PHE A 1 301 ? 21.302 -1.813 -11.237 1.00 86.00 301 PHE A CA 1
ATOM 2305 C C . PHE A 1 301 ? 21.912 -0.882 -10.188 1.00 86.00 301 PHE A C 1
ATOM 2307 O O . PHE A 1 301 ? 21.237 -0.012 -9.641 1.00 86.00 301 PHE A O 1
ATOM 2314 N N . GLU A 1 302 ? 23.208 -1.037 -9.918 1.00 69.25 302 GLU A N 1
ATOM 2315 C CA . GLU A 1 302 ? 23.957 -0.029 -9.171 1.00 69.25 302 GLU A CA 1
ATOM 2316 C C . GLU A 1 302 ? 24.292 1.119 -10.127 1.00 69.25 302 GLU A C 1
ATOM 2318 O O . GLU A 1 302 ? 25.283 1.068 -10.859 1.00 69.25 302 GLU A O 1
ATOM 2323 N N . VAL A 1 303 ? 23.463 2.166 -10.135 1.00 54.84 303 VAL A N 1
ATOM 2324 C CA . VAL A 1 303 ? 23.848 3.421 -10.785 1.00 54.84 303 VAL A CA 1
ATOM 2325 C C . VAL A 1 303 ? 25.048 3.949 -10.011 1.00 54.84 303 VAL A C 1
ATOM 2327 O O . VAL A 1 303 ? 24.942 4.363 -8.854 1.00 54.84 303 VAL A O 1
ATOM 2330 N N . SER A 1 304 ? 26.225 3.897 -10.629 1.00 42.00 304 SER A N 1
ATOM 2331 C CA . SER A 1 304 ? 27.409 4.538 -10.075 1.00 42.00 304 SER A CA 1
ATOM 2332 C C . SER A 1 304 ? 27.213 6.037 -10.236 1.00 42.00 304 SER A C 1
ATOM 2334 O O . SER A 1 304 ? 27.618 6.625 -11.233 1.00 42.00 304 SER A O 1
ATOM 2336 N N . VAL A 1 305 ? 26.554 6.658 -9.255 1.00 39.03 305 VAL A N 1
ATOM 2337 C CA . VAL A 1 305 ? 26.460 8.112 -9.166 1.00 39.03 305 VAL A CA 1
ATOM 2338 C C . VAL A 1 305 ? 27.893 8.617 -9.080 1.00 39.03 305 VAL A C 1
ATOM 2340 O O . VAL A 1 305 ? 28.554 8.504 -8.043 1.00 39.03 305 VAL A O 1
ATOM 2343 N N . ALA A 1 306 ? 28.419 9.111 -10.200 1.00 32.06 306 ALA A N 1
ATOM 2344 C CA . ALA A 1 306 ? 29.661 9.850 -10.193 1.00 32.06 306 ALA A CA 1
ATOM 2345 C C . ALA A 1 306 ? 29.431 11.022 -9.240 1.00 32.06 306 ALA A C 1
ATOM 2347 O O . ALA A 1 306 ? 28.585 11.876 -9.496 1.00 32.06 306 ALA A O 1
ATOM 2348 N N . ALA A 1 307 ? 30.121 11.001 -8.098 1.00 28.41 307 ALA A N 1
ATOM 2349 C CA . ALA A 1 307 ? 30.070 12.074 -7.125 1.00 28.41 307 ALA A CA 1
ATOM 2350 C C . ALA A 1 307 ? 30.311 13.396 -7.861 1.00 28.41 307 ALA A C 1
ATOM 2352 O O . ALA A 1 307 ? 31.392 13.623 -8.410 1.00 28.41 307 ALA A O 1
ATOM 2353 N N . VAL A 1 308 ? 29.278 14.231 -7.919 1.00 31.84 308 VAL A N 1
ATOM 2354 C CA . VAL A 1 308 ? 29.414 15.614 -8.352 1.00 31.84 308 VAL A CA 1
ATOM 2355 C C . VAL A 1 308 ? 30.141 16.328 -7.212 1.00 31.84 308 VAL A C 1
ATOM 2357 O O . VAL A 1 308 ? 29.533 16.639 -6.188 1.00 31.84 308 VAL A O 1
ATOM 2360 N N . ASP A 1 309 ? 31.460 16.474 -7.362 1.00 32.38 309 ASP A N 1
ATOM 2361 C CA . ASP A 1 309 ? 32.322 17.340 -6.539 1.00 32.38 309 ASP A CA 1
ATOM 2362 C C . ASP A 1 309 ? 32.004 18.832 -6.761 1.00 32.38 309 ASP A C 1
ATOM 2364 O O . ASP A 1 309 ? 31.813 19.243 -7.933 1.00 32.38 309 ASP A O 1
#

Solvent-accessible surface area (backbone atoms only — not comparable to full-atom values): 17334 Å² total; per-residue (Å²): 136,84,82,78,73,77,75,77,71,63,41,81,85,55,59,86,44,54,55,69,54,46,52,52,51,51,51,34,43,33,58,35,33,41,77,74,77,44,52,84,68,72,58,78,82,42,41,48,70,40,52,25,35,60,51,43,46,80,43,69,44,73,39,54,67,57,53,50,52,44,73,77,44,64,78,92,52,34,54,61,53,35,32,54,50,52,50,37,52,34,64,30,42,52,31,50,61,41,47,61,72,54,53,55,86,80,41,48,86,35,30,34,66,38,66,36,41,66,74,69,87,48,92,90,61,54,84,80,35,49,89,26,58,35,73,44,80,56,31,75,64,32,22,43,32,41,28,32,55,59,28,53,36,86,80,79,51,65,59,37,44,36,64,39,30,32,44,32,47,62,71,57,71,57,62,69,68,60,53,52,52,42,12,52,53,36,46,67,72,76,44,77,80,62,64,72,43,84,44,80,44,74,43,53,48,100,86,67,50,78,74,49,74,50,63,34,39,39,30,65,76,51,26,61,52,67,80,45,50,97,78,41,76,73,80,70,59,92,89,28,32,42,31,27,47,16,25,50,34,31,31,40,39,28,73,62,94,45,84,89,44,40,70,58,52,44,51,53,48,21,52,56,19,38,55,47,33,74,72,44,59,75,58,38,50,40,43,36,56,33,27,41,38,47,94,93,40,52,40,53,62,82,77,78,74,74,79,85,126

Sequence (309 aa):
MVQTTAVEEVPAWCGFFDVDQFGTFCEEVDDACGCFGAEGQDLESGFVELAAGVYSDIHEFSLEQLAKRCSEAPPEDWESLCFGQIDAWSAAEAQSEWLEQATLDQVRDRLRIHLYDGGPRYDEAEPEDPEEWFRLQLADGLWVGLVVAGTPSSDDDSEIDTQVHNAAVQAWGVEPDRLVEAALANLRREQDAPAWGEVLVQVSDEAGEPVETITLLMASGSAAWALLLDEVEPELAESGVVLAVPSQDTLLVAEVPEEDMLDLVVEVVAEVAGDHVAETEVGYGIDGGAYWYQNGSFSRFEVSVAAVD

Foldseek 3Di:
DDPPPPDPDQAPLLVLDDPVLSVLLLVLLQVLCVVQVQHDDDCSVQWGWFQAALQRDTFIWGCSVLSVVCSVDDSVCNNVSSNVVNVCRRDVVQLQVQLLVDECVVQLLQKAKDKAQPDWPDPPDDQLPQATFDWDDQEHRIIIWIWGFQRAGPVRGGRHTHTHGNSSVVVNVDDPVVSLVSNVVSCVVPDDAFDWDWDWDFDADPVRHTDDIFIKTKTFAAPSCVQVQCPDPPHADQVWWKWDDFWRGMIITGHDPDPVCVLVRQVVQLVVSVVVNVVDDPSTGHHSWIWTDHPSHIYTDDNPPPPPD

Secondary structure (DSSP, 8-state):
--------PPPGGGTTS-HHHHHHHHHHHHHHHHTTT--S--GGGSEEEEEETTTTEEEEEE-HHHHHHHHHS-GGGHHHHHHHHHHHHHTTHHHHHHHHH--HHHHGGGEEEEEE----SSTT--TT-TTSBP-EEEETTEEEEEEEEEEPPSSS---EEEEPBHHHHHHHT--HHHHHHHHHHHHHHHSPPPPEEEEEEEEE-TTS-EEEEEEEEEEES-GGGGGGGGGSSSPPPTT-EEEEEEETTEEEEEE-SSGGGHHHHHHHHHHHHHHHHHHSPTTTB----EEEEETTEEEE---------